Protein AF-A0A7R8WR94-F1 (afdb_monomer_lite)

InterPro domains:
  IPR009071 High mobility group box domain [PF00505] (2-41)
  IPR009071 High mobility group box domain [PF09011] (102-142)
  IPR009071 High mobility group box domain [PS50118] (1-42)
  IPR009071 High mobility group box domain [PS50118] (83-143)
  IPR009071 High mobility group box domain [SM00398] (82-144)
  IPR036910 High mobility group box domain superfamily [G3DSA:1.10.30.10] (1-69)
  IPR036910 High mobility group box domain superfamily [G3DSA:1.10.30.10] (80-157)
  IPR036910 High mobility group box domain superfamily [SSF47095] (2-53)
  IPR036910 High mobility group box domain superfamily [SSF47095] (79-158)
  IPR051965 Chromatin Regulation and Neuronal Gene Expression [PTHR46040] (49-197)

Radius of gyration: 37.58 Å; chains: 1; bounding box: 64×103×69 Å

Foldseek 3Di:
DVVVVVVVVVVVVPDDPVVVVVVVVVVVVVVVVVVVVVVVVDVVCDDVVVVVVVVVVVVVVVVVVVVVVVVVLVVVCVVLPQDDQQDQLLVVQLVVVVDDDDPVSCVVSVVVVVVDDPVVSVVSHVVNVVVNVVNVVVLVVSCVVCVVVVNLVSHDPVSRDDPDPDPPPPPPPPPVVVVVVVVVVVVVVVVVVVVVVVVVVVPPPDDDDDDDDDDDDDDDD

pLDDT: mean 80.07, std 19.55, range [33.34, 97.5]

Secondary structure (DSSP, 8-state):
-HHHHHHHHHHHHHS-HHHHHHHHHHHHHHHHHHHHHHHHHHHHHHHHHHHHHHHHHHHHHHHHHHHHHHHHHHHHHHHTTPPPPPPPHHHHHHHHTTPPP-HHHHHHHHHHHHHS-HHHHHHHHHHHHHHHHHHHHHHHHHHHHHHHTT-GGGS-GGGSPPPP--------SHHHHHHHHHHHHHHHHHHHHHHHHHHHHHSSS-----------PPPP-

Sequence (221 aa):
MTEITKQLADMWKTLDSSSKATFEAKAAQAKSRYDNELSAFIQRIGPANKQKLETAERKLREIKLKSKKEKARREQMEKEGKPKRPKLPFFRFIEASGRKPGVETFKVCGQEWRSLSESAKQPFVEAYEVDKKKYSTDLVNWEAKMLKEGKADLVRISSRPKPAPKPRTRKVVKKAVKKVAKKKAVKKVAKKKAEKKVVAKKVVKKAPAKKAVAKKVPAKK

Organism: NCBI:txid163714

Structure (mmCIF, N/CA/C/O backbone):
data_AF-A0A7R8WR94-F1
#
_entry.id   AF-A0A7R8WR94-F1
#
loop_
_atom_site.group_PDB
_atom_site.id
_atom_site.type_symbol
_atom_site.label_atom_id
_atom_site.label_alt_id
_atom_site.label_comp_id
_atom_site.label_asym_id
_atom_site.label_entity_id
_atom_site.label_seq_id
_atom_site.pdbx_PDB_ins_code
_atom_site.Cartn_x
_atom_site.Cartn_y
_atom_site.Cartn_z
_atom_site.occupancy
_atom_site.B_iso_or_equiv
_atom_site.auth_seq_id
_atom_site.auth_comp_id
_atom_site.auth_asym_id
_atom_site.auth_atom_id
_atom_site.pdbx_PDB_model_num
ATOM 1 N N . MET A 1 1 ? 7.679 -11.269 20.795 1.00 61.84 1 MET A N 1
ATOM 2 C CA . MET A 1 1 ? 6.317 -10.710 20.979 1.00 61.84 1 MET A CA 1
ATOM 3 C C . MET A 1 1 ? 5.242 -11.786 20.971 1.00 61.84 1 MET A C 1
ATOM 5 O O . MET A 1 1 ? 4.452 -11.804 21.896 1.00 61.84 1 MET A O 1
ATOM 9 N N . THR A 1 2 ? 5.207 -12.696 19.993 1.00 86.94 2 THR A N 1
ATOM 10 C CA . THR A 1 2 ? 4.116 -13.680 19.853 1.00 86.94 2 THR A CA 1
ATOM 11 C C . THR A 1 2 ? 3.993 -14.676 21.010 1.00 86.94 2 THR A C 1
ATOM 13 O O . THR A 1 2 ? 2.874 -15.019 21.363 1.00 86.94 2 THR A O 1
ATOM 16 N N . GLU A 1 3 ? 5.097 -15.116 21.622 1.00 91.31 3 GLU A N 1
ATOM 17 C CA . GLU A 1 3 ? 5.052 -16.150 22.670 1.00 91.31 3 GLU A CA 1
ATOM 18 C C . GLU A 1 3 ? 4.535 -15.629 24.018 1.00 91.31 3 GLU A C 1
ATOM 20 O O . GLU A 1 3 ? 3.642 -16.222 24.611 1.00 91.31 3 GLU A O 1
ATOM 25 N N . ILE A 1 4 ? 4.987 -14.443 24.433 1.00 93.62 4 ILE A N 1
ATOM 26 C CA . ILE A 1 4 ? 4.498 -13.765 25.645 1.00 93.62 4 ILE A CA 1
ATOM 27 C C . ILE A 1 4 ? 2.992 -13.489 25.535 1.00 93.62 4 ILE A C 1
ATOM 29 O O . ILE A 1 4 ? 2.249 -13.690 26.489 1.00 93.62 4 ILE A O 1
ATOM 33 N N . THR A 1 5 ? 2.502 -13.069 24.361 1.00 94.38 5 THR A N 1
ATOM 34 C CA . THR A 1 5 ? 1.063 -12.828 24.167 1.00 94.38 5 THR A CA 1
ATOM 35 C C . THR A 1 5 ? 0.236 -14.112 24.273 1.00 94.38 5 THR A C 1
ATOM 37 O O . THR A 1 5 ? -0.877 -14.055 24.788 1.00 94.38 5 THR A O 1
ATOM 40 N N . LYS A 1 6 ? 0.762 -15.264 23.828 1.00 94.94 6 LYS A N 1
ATOM 41 C CA . LYS A 1 6 ? 0.089 -16.561 24.018 1.00 94.94 6 LYS A CA 1
ATOM 42 C C . LYS A 1 6 ? 0.029 -16.938 25.496 1.00 94.94 6 LYS A C 1
ATOM 44 O O . LYS A 1 6 ? -1.056 -17.213 25.989 1.00 94.94 6 LYS A O 1
ATOM 49 N N . GLN A 1 7 ? 1.156 -16.845 26.205 1.00 94.69 7 GLN A N 1
ATOM 50 C CA . GLN A 1 7 ? 1.227 -17.133 27.641 1.00 94.69 7 GLN A CA 1
ATOM 51 C C . GLN A 1 7 ? 0.246 -16.267 28.444 1.00 94.69 7 GLN A C 1
ATOM 53 O O . GLN A 1 7 ? -0.522 -16.790 29.244 1.00 94.69 7 GLN A O 1
ATOM 58 N N . LEU A 1 8 ? 0.189 -14.958 28.171 1.00 92.81 8 LEU A N 1
ATOM 59 C CA . LEU A 1 8 ? -0.773 -14.051 28.809 1.00 92.81 8 LEU A CA 1
ATOM 60 C C . LEU A 1 8 ? -2.231 -14.416 28.489 1.00 92.81 8 LEU A C 1
ATOM 62 O O . LEU A 1 8 ? -3.097 -14.315 29.358 1.00 92.81 8 LEU A O 1
ATOM 66 N N . ALA A 1 9 ? -2.516 -14.843 27.255 1.00 93.19 9 ALA A N 1
ATOM 67 C CA . ALA A 1 9 ? -3.856 -15.276 26.868 1.00 93.19 9 ALA A CA 1
ATOM 68 C C . ALA A 1 9 ? -4.268 -16.573 27.580 1.00 93.19 9 ALA A C 1
ATOM 70 O O . ALA A 1 9 ? -5.426 -16.709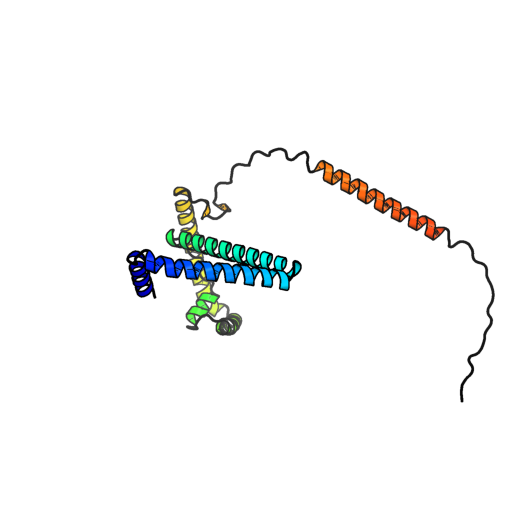 27.972 1.00 93.19 9 ALA A O 1
ATOM 71 N N . ASP A 1 10 ? -3.338 -17.506 27.771 1.00 94.19 10 ASP A N 1
ATOM 72 C CA . ASP A 1 10 ? -3.602 -18.755 28.483 1.00 94.19 10 ASP A CA 1
ATOM 73 C C . ASP A 1 10 ? -3.778 -18.515 29.988 1.00 94.19 10 ASP A C 1
ATOM 75 O O . ASP A 1 10 ? -4.759 -18.993 30.555 1.00 94.19 10 ASP A O 1
ATOM 79 N N . MET A 1 11 ? -2.955 -17.653 30.597 1.00 92.38 11 MET A N 1
ATOM 80 C CA . MET A 1 11 ? -3.145 -17.189 31.981 1.00 92.38 11 MET A CA 1
ATOM 81 C C . MET A 1 11 ? -4.509 -16.516 32.193 1.00 92.38 11 MET A C 1
ATOM 83 O O . MET A 1 11 ? -5.162 -16.729 33.214 1.00 92.38 11 MET A O 1
ATOM 87 N N . TRP A 1 12 ? -4.977 -15.719 31.224 1.00 93.06 12 TRP A N 1
ATOM 88 C CA . TRP A 1 12 ? -6.305 -15.105 31.291 1.00 93.06 12 TRP A CA 1
ATOM 89 C C . TRP A 1 12 ? -7.428 -16.146 31.242 1.00 93.06 12 TRP A C 1
ATOM 91 O O . TRP A 1 12 ? -8.422 -16.015 31.956 1.00 93.06 12 TRP A O 1
ATOM 101 N N . LYS A 1 13 ? -7.295 -17.205 30.431 1.00 93.00 13 LYS A N 1
ATOM 102 C CA . LYS A 1 13 ? -8.301 -18.281 30.383 1.00 93.00 13 LYS A CA 1
ATOM 103 C C . LYS A 1 13 ? -8.399 -19.007 31.723 1.00 93.00 13 LYS A C 1
ATOM 105 O O . LYS A 1 13 ? -9.518 -19.213 32.184 1.00 93.00 13 LYS A O 1
ATOM 110 N N . THR A 1 14 ? -7.263 -19.316 32.349 1.00 93.38 14 THR A N 1
ATOM 111 C CA . THR A 1 14 ? -7.191 -20.055 33.621 1.00 93.38 14 THR A CA 1
ATOM 112 C C . THR A 1 14 ? -7.526 -19.218 34.857 1.00 93.38 14 THR A C 1
ATOM 114 O O . THR A 1 14 ? -7.715 -19.786 35.925 1.00 93.38 14 THR A O 1
ATOM 117 N N . LEU A 1 15 ? -7.600 -17.886 34.736 1.00 92.94 15 LEU A N 1
ATOM 118 C CA . LEU A 1 15 ? -7.935 -16.996 35.852 1.00 92.94 15 LEU A CA 1
ATOM 119 C C . LEU A 1 15 ? -9.360 -17.250 36.376 1.00 92.94 15 LEU A C 1
ATOM 121 O O . LEU A 1 15 ? -10.292 -17.446 35.585 1.00 92.94 15 LEU A O 1
ATOM 125 N N . ASP A 1 16 ? -9.545 -17.174 37.692 1.00 91.88 16 ASP A N 1
ATOM 126 C CA . ASP A 1 16 ? -10.847 -17.313 38.342 1.00 91.88 16 ASP A CA 1
ATOM 127 C C . ASP A 1 16 ? -11.768 -16.107 38.065 1.00 91.88 16 ASP A C 1
ATOM 129 O O . ASP A 1 16 ? -11.333 -15.021 37.659 1.00 91.88 16 ASP A O 1
ATOM 133 N N . SER A 1 17 ? -13.074 -16.299 38.267 1.00 86.75 17 SER A N 1
ATOM 134 C CA . SER A 1 17 ? -14.080 -15.265 38.002 1.00 86.75 17 SER A CA 1
ATOM 135 C C . SER A 1 17 ? -13.948 -14.047 38.920 1.00 86.75 17 SER A C 1
ATOM 137 O O . SER A 1 17 ? -14.269 -12.944 38.486 1.00 86.75 17 SER A O 1
ATOM 139 N N . SER A 1 18 ? -13.454 -14.214 40.153 1.00 89.88 18 SER A N 1
ATOM 140 C CA . SER A 1 18 ? -13.289 -13.113 41.112 1.00 89.88 18 SER A CA 1
ATOM 141 C C . SER A 1 18 ? -12.157 -12.181 40.678 1.00 89.88 18 SER A C 1
ATOM 143 O O . SER A 1 18 ? -12.343 -10.967 40.560 1.00 89.88 18 SER A O 1
ATOM 145 N N . SER A 1 19 ? -11.008 -12.749 40.306 1.00 88.50 19 SER A N 1
ATOM 146 C CA . SER A 1 19 ? -9.879 -11.993 39.761 1.00 88.50 19 SER A CA 1
ATOM 147 C C . SER A 1 19 ? -10.255 -11.276 38.463 1.00 88.50 19 SER A C 1
ATOM 149 O O . SER A 1 19 ? -9.967 -10.084 38.320 1.00 88.50 19 SER A O 1
ATOM 151 N N . LYS A 1 20 ? -10.964 -11.950 37.542 1.00 92.69 20 LYS A N 1
ATOM 152 C CA . LYS A 1 20 ? -11.486 -11.333 36.304 1.00 92.69 20 LYS A CA 1
ATOM 153 C C . LYS A 1 20 ? -12.436 -10.171 36.591 1.00 92.69 20 LYS A C 1
ATOM 155 O O . LYS A 1 20 ? -12.285 -9.115 35.974 1.00 92.69 20 LYS A O 1
ATOM 160 N N . ALA A 1 21 ? -13.331 -10.316 37.570 1.00 93.56 21 ALA A N 1
ATOM 161 C CA . ALA A 1 21 ? -14.273 -9.267 37.952 1.00 93.56 21 ALA A CA 1
ATOM 162 C C . ALA A 1 21 ? -13.566 -7.969 38.378 1.00 93.56 21 ALA A C 1
ATOM 164 O O . ALA A 1 21 ? -14.039 -6.880 38.054 1.00 93.56 21 ALA A O 1
ATOM 165 N N . THR A 1 22 ? -12.392 -8.043 39.022 1.00 94.50 22 THR A N 1
ATOM 166 C CA . THR A 1 22 ? -11.623 -6.828 39.363 1.00 94.50 22 THR A CA 1
ATOM 167 C C . THR A 1 22 ? -11.122 -6.072 38.127 1.00 94.50 22 THR A C 1
ATOM 169 O O . THR A 1 22 ? -11.138 -4.838 38.106 1.00 94.50 22 THR A O 1
ATOM 172 N N . PHE A 1 23 ? -10.699 -6.784 37.078 1.00 95.00 23 PHE A N 1
ATOM 173 C CA . PHE A 1 23 ? -10.264 -6.177 35.817 1.00 95.00 23 PHE A CA 1
ATOM 174 C C . PHE A 1 23 ? -11.446 -5.617 35.030 1.00 95.00 23 PHE A C 1
ATOM 176 O O . PHE A 1 23 ? -11.337 -4.529 34.466 1.00 95.00 23 PHE A O 1
ATOM 183 N N . GLU A 1 24 ? -12.581 -6.313 35.033 1.00 94.06 24 GLU A N 1
ATOM 184 C CA . GLU A 1 24 ? -13.821 -5.835 34.417 1.00 94.06 24 GLU A CA 1
ATOM 185 C C . GLU A 1 24 ? -14.353 -4.580 35.118 1.00 94.06 24 GLU A C 1
ATOM 187 O O . GLU A 1 24 ? -14.698 -3.608 34.445 1.00 94.06 24 GLU A O 1
ATOM 192 N N . ALA A 1 25 ? -14.327 -4.539 36.455 1.00 95.44 25 ALA A N 1
ATOM 193 C CA . ALA A 1 25 ? -14.697 -3.357 37.233 1.00 95.44 25 ALA A CA 1
ATOM 194 C C . ALA A 1 25 ? -13.793 -2.157 36.903 1.00 95.44 25 ALA A C 1
ATOM 196 O O . ALA A 1 25 ? -14.283 -1.057 36.630 1.00 95.44 25 ALA A O 1
ATOM 197 N N . LYS A 1 26 ? -12.471 -2.373 36.834 1.00 95.88 26 LYS A N 1
ATOM 198 C CA . LYS A 1 26 ? -11.512 -1.342 36.396 1.00 95.88 26 LYS A CA 1
ATOM 199 C C . LYS A 1 26 ? -11.768 -0.895 34.953 1.00 95.88 26 LYS A C 1
ATOM 201 O O . LYS A 1 26 ? -11.706 0.300 34.668 1.00 95.88 26 LYS A O 1
ATOM 206 N N . ALA A 1 27 ? -12.087 -1.819 34.046 1.00 96.12 27 ALA A N 1
ATOM 207 C CA . ALA A 1 27 ? -12.411 -1.502 32.656 1.00 96.12 27 ALA A CA 1
ATOM 208 C C . ALA A 1 27 ? -13.709 -0.687 32.541 1.00 96.12 27 ALA A C 1
ATOM 210 O O . ALA A 1 27 ? -13.761 0.274 31.772 1.00 96.12 27 ALA A O 1
ATOM 211 N N . ALA A 1 28 ? -14.732 -1.012 33.336 1.00 96.75 28 ALA A N 1
ATOM 212 C CA . ALA A 1 28 ? -15.982 -0.261 33.398 1.00 96.75 28 ALA A CA 1
ATOM 213 C C . ALA A 1 28 ? -15.759 1.167 33.920 1.00 96.75 28 ALA A C 1
ATOM 215 O O . ALA A 1 28 ? -16.241 2.128 33.313 1.00 96.75 28 ALA A O 1
ATOM 216 N N . GLN A 1 29 ? -14.964 1.324 34.985 1.00 96.88 29 GLN A N 1
ATOM 217 C CA . GLN A 1 29 ? -14.583 2.639 35.509 1.00 96.88 29 GLN A CA 1
ATOM 218 C C . GLN A 1 29 ? -13.802 3.457 34.468 1.00 96.88 29 GLN A C 1
ATOM 220 O O . GLN A 1 29 ? -14.110 4.629 34.243 1.00 96.88 29 GLN A O 1
ATOM 225 N N . ALA A 1 30 ? -12.828 2.841 33.789 1.00 97.06 30 ALA A N 1
ATOM 226 C CA . ALA A 1 30 ? -12.048 3.492 32.739 1.00 97.06 30 ALA A CA 1
ATOM 227 C C . ALA A 1 30 ? -12.914 3.901 31.538 1.00 97.06 30 ALA A C 1
ATOM 229 O O . ALA A 1 30 ? -12.731 4.991 30.998 1.00 97.06 30 ALA A O 1
ATOM 230 N N . LYS A 1 31 ? -13.886 3.068 31.148 1.00 96.19 31 LYS A N 1
ATOM 231 C CA . LYS A 1 31 ? -14.843 3.391 30.085 1.00 96.19 31 LYS A CA 1
ATOM 232 C C . LYS A 1 31 ? -15.708 4.593 30.464 1.00 96.19 31 LYS A C 1
ATOM 234 O O . LYS A 1 31 ? -15.810 5.523 29.676 1.00 96.19 31 LYS A O 1
ATOM 239 N N . SER A 1 32 ? -16.265 4.604 31.676 1.00 96.12 32 SER A N 1
ATOM 240 C CA . SER A 1 32 ? -17.051 5.739 32.179 1.00 96.12 32 SER A CA 1
ATOM 241 C C . SER A 1 32 ? -16.234 7.036 32.169 1.00 96.12 32 SER A C 1
ATOM 243 O O . SER A 1 32 ? -16.680 8.064 31.659 1.00 96.12 32 SER A O 1
ATOM 245 N N . ARG A 1 33 ? -14.980 6.973 32.636 1.00 97.50 33 ARG A N 1
ATOM 246 C CA . ARG A 1 33 ? -14.046 8.102 32.565 1.00 97.50 33 ARG A CA 1
ATOM 247 C C . ARG A 1 33 ? -13.809 8.566 31.123 1.00 97.50 33 ARG A C 1
ATOM 249 O O . ARG A 1 33 ? -13.906 9.760 30.859 1.00 97.50 33 ARG A O 1
ATOM 256 N N . TYR A 1 34 ? -13.528 7.643 30.203 1.00 96.81 34 TYR A N 1
ATOM 257 C CA . TYR A 1 34 ? -13.317 7.953 28.788 1.00 96.81 34 TYR A CA 1
ATOM 258 C C . TYR A 1 34 ? -14.546 8.606 28.151 1.00 96.81 34 TYR A C 1
ATOM 260 O O . TYR A 1 34 ? -14.404 9.608 27.456 1.00 96.81 34 TYR A O 1
ATOM 268 N N . ASP A 1 35 ? -15.744 8.078 28.404 1.00 95.56 35 ASP A N 1
ATOM 269 C CA . ASP A 1 35 ? -16.990 8.610 27.850 1.00 95.56 35 ASP A CA 1
ATOM 270 C C . ASP A 1 35 ? -17.239 10.048 28.348 1.00 95.56 35 ASP A C 1
ATOM 272 O O . ASP A 1 35 ? -17.574 10.936 27.554 1.00 95.56 35 ASP A O 1
ATOM 276 N N . ASN A 1 36 ? -16.972 10.314 29.633 1.00 96.44 36 ASN A N 1
ATOM 277 C CA . ASN A 1 36 ? -17.046 11.657 30.213 1.00 96.44 36 ASN A CA 1
ATOM 278 C C . ASN A 1 36 ? -16.022 12.613 29.576 1.00 96.44 36 ASN A C 1
ATOM 280 O O . ASN A 1 36 ? -16.397 13.690 29.105 1.00 96.44 36 ASN A O 1
ATOM 284 N N . GLU A 1 37 ? -14.749 12.216 29.496 1.00 96.50 37 GLU A N 1
ATOM 285 C CA . GLU A 1 37 ? -13.678 13.022 28.888 1.00 96.50 37 GLU A CA 1
ATOM 286 C C . GLU A 1 37 ? -13.928 13.280 27.393 1.00 96.50 37 GLU A C 1
ATOM 288 O O . GLU A 1 37 ? -13.740 14.401 26.910 1.00 96.50 37 GLU A O 1
ATOM 293 N N . LEU A 1 38 ? -14.409 12.273 26.658 1.00 92.69 38 LEU A N 1
ATOM 294 C CA . LEU A 1 38 ? -14.774 12.395 25.251 1.00 92.69 38 LEU A CA 1
ATOM 295 C C . LEU A 1 38 ? -15.934 13.375 25.079 1.00 92.69 38 LEU A C 1
ATOM 297 O O . LEU A 1 38 ? -15.880 14.228 24.193 1.00 92.69 38 LEU A O 1
ATOM 301 N N . SER A 1 39 ? -16.965 13.298 25.924 1.00 92.25 39 SER A N 1
ATOM 302 C CA . SER A 1 39 ? -18.099 14.225 25.859 1.00 92.25 39 SER A CA 1
ATOM 303 C C . SER A 1 39 ? -17.659 15.677 26.089 1.00 92.25 39 SER A C 1
ATOM 305 O O . SER A 1 39 ? -17.981 16.546 25.273 1.00 92.25 39 SER A O 1
ATOM 307 N N . ALA A 1 40 ? -16.827 15.923 27.108 1.00 94.94 40 ALA A N 1
ATOM 308 C CA . ALA A 1 40 ? -16.263 17.237 27.404 1.00 94.94 40 ALA A CA 1
ATOM 309 C C . ALA A 1 40 ? -15.363 17.737 26.262 1.00 94.94 40 ALA A C 1
ATOM 311 O O . ALA A 1 40 ? -15.433 18.901 25.861 1.00 94.94 40 ALA A O 1
ATOM 312 N N . PHE A 1 41 ? -14.558 16.852 25.668 1.00 93.94 41 PHE A N 1
ATOM 313 C CA . PHE A 1 41 ? -13.734 17.175 24.506 1.00 93.94 41 PHE A CA 1
ATOM 314 C C . PHE A 1 41 ? -14.580 17.578 23.293 1.00 93.94 41 PHE A C 1
ATOM 316 O O . PHE A 1 41 ? -14.297 18.599 22.663 1.00 93.94 41 PHE A O 1
ATOM 323 N N . ILE A 1 42 ? -15.632 16.813 22.981 1.00 91.00 42 ILE A N 1
ATOM 324 C CA . ILE A 1 42 ? -16.537 17.099 21.861 1.00 91.00 42 ILE A CA 1
ATOM 325 C C . ILE A 1 42 ? -17.275 18.428 22.074 1.00 91.00 42 ILE A C 1
ATOM 327 O O . ILE A 1 42 ? -17.419 19.199 21.121 1.00 91.00 42 ILE A O 1
ATOM 331 N N . GLN A 1 43 ? -17.692 18.727 23.309 1.00 92.12 43 GLN A N 1
ATOM 332 C CA . GLN A 1 43 ? -18.267 20.028 23.662 1.00 92.12 43 GLN A CA 1
ATOM 333 C C . GLN A 1 43 ? -17.249 21.162 23.464 1.00 92.12 43 GLN A C 1
ATOM 335 O O . GLN A 1 43 ? -17.573 22.163 22.826 1.00 92.12 43 GLN A O 1
ATOM 340 N N . ARG A 1 44 ? -15.997 20.978 23.913 1.00 94.25 44 ARG A N 1
ATOM 341 C CA . ARG A 1 44 ? -14.919 21.977 23.799 1.00 94.25 44 ARG A CA 1
ATOM 342 C C . ARG A 1 44 ? -14.575 22.342 22.355 1.00 94.25 44 ARG A C 1
ATOM 344 O O . ARG A 1 44 ? -14.339 23.508 22.057 1.00 94.25 44 ARG A O 1
ATOM 351 N N . ILE A 1 45 ? -14.497 21.361 21.453 1.00 91.62 45 ILE A N 1
ATOM 352 C CA . ILE A 1 45 ? -14.088 21.609 20.057 1.00 91.62 45 ILE A CA 1
ATOM 353 C C . ILE A 1 45 ? -15.211 22.199 19.190 1.00 91.62 45 ILE A C 1
ATOM 355 O O . ILE A 1 45 ? -14.926 22.756 18.125 1.00 91.62 45 ILE A O 1
ATOM 359 N N . GLY A 1 46 ? -16.471 22.074 19.619 1.00 91.56 46 GLY A N 1
ATOM 360 C CA . GLY A 1 46 ? -17.646 22.565 18.905 1.00 91.56 46 GLY A CA 1
ATOM 361 C C . GLY A 1 46 ? -18.027 21.763 17.642 1.00 91.56 46 GLY A C 1
ATOM 362 O O . GLY A 1 46 ? -17.270 20.919 17.144 1.00 91.56 46 GLY A O 1
ATOM 363 N N . PRO A 1 47 ? -19.217 22.028 17.067 1.00 90.62 47 PRO A N 1
ATOM 364 C CA . PRO A 1 47 ? -19.806 21.200 16.009 1.00 90.62 47 PRO A CA 1
ATOM 365 C C . PRO A 1 47 ? -19.016 21.218 14.691 1.00 90.62 47 PRO A C 1
ATOM 367 O O . PRO A 1 47 ? -18.922 20.196 14.011 1.00 90.62 47 PRO A O 1
ATOM 370 N N . ALA A 1 48 ? -18.400 22.349 14.330 1.00 88.50 48 ALA A N 1
ATOM 371 C CA . ALA A 1 48 ? -17.644 22.471 13.083 1.00 88.50 48 ALA A CA 1
ATOM 372 C C . ALA A 1 48 ? -16.360 21.621 13.084 1.00 88.50 48 ALA A C 1
ATOM 374 O O . ALA A 1 48 ? -16.035 20.978 12.084 1.00 88.50 48 ALA A O 1
ATOM 375 N N . ASN A 1 49 ? -15.632 21.581 14.204 1.00 92.06 49 ASN A N 1
ATOM 376 C CA . ASN A 1 49 ? -14.422 20.764 14.314 1.00 92.06 49 ASN A CA 1
ATOM 377 C C . ASN A 1 49 ? -14.757 19.280 14.487 1.00 92.06 49 ASN A C 1
ATOM 379 O O . ASN A 1 49 ? -14.065 18.445 13.906 1.00 92.06 49 ASN A O 1
ATOM 383 N N . LYS A 1 50 ? -15.864 18.953 15.171 1.00 92.00 50 LYS A N 1
ATOM 384 C CA . LYS A 1 50 ? -16.404 17.585 15.214 1.00 92.00 50 LYS A CA 1
ATOM 385 C C . LYS A 1 50 ? -16.645 17.029 13.805 1.00 92.00 50 LYS A C 1
ATOM 387 O O . LYS A 1 50 ? -16.142 15.960 13.475 1.00 92.00 50 LYS A O 1
ATOM 392 N N . GLN A 1 51 ? -17.321 17.783 12.934 1.00 91.81 51 GLN A N 1
ATOM 393 C CA . GLN A 1 51 ? -17.550 17.356 11.546 1.00 91.81 51 GLN A CA 1
ATOM 394 C C . GLN A 1 51 ? -16.245 17.185 10.750 1.00 91.81 51 GLN A C 1
ATOM 396 O O . GLN A 1 51 ? -16.106 16.251 9.952 1.00 91.81 51 GLN A O 1
ATOM 401 N N . LYS A 1 52 ? -15.254 18.062 10.958 1.00 94.25 52 LYS A N 1
ATOM 402 C CA . LYS A 1 52 ? -13.928 17.908 10.334 1.00 94.25 52 LYS A CA 1
ATOM 403 C C . LYS A 1 52 ? -13.237 16.621 10.792 1.00 94.25 52 LYS A C 1
ATOM 405 O O . LYS A 1 52 ? -12.700 15.905 9.949 1.00 94.25 52 LYS A O 1
ATOM 410 N N . LEU A 1 53 ? -13.298 16.300 12.084 1.00 92.38 53 LEU A N 1
ATOM 411 C CA . LEU A 1 53 ? -12.734 15.068 12.635 1.00 92.38 53 LEU A CA 1
ATOM 412 C C . LEU A 1 53 ? -13.423 13.827 12.049 1.00 92.38 53 LEU A C 1
ATOM 414 O O . LEU A 1 53 ? -12.752 12.962 11.492 1.00 92.38 53 LEU A O 1
ATOM 418 N N . GLU A 1 54 ? -14.757 13.785 12.059 1.00 92.94 54 GLU A N 1
ATOM 419 C CA . GLU A 1 54 ? -15.531 12.664 11.504 1.00 92.94 54 GLU A CA 1
ATOM 420 C C . GLU A 1 54 ? -15.251 12.445 10.010 1.00 92.94 54 GLU A C 1
ATOM 422 O O . GLU A 1 54 ? -15.091 11.315 9.541 1.00 92.94 54 GLU A O 1
ATOM 427 N N . THR A 1 55 ? -15.150 13.526 9.231 1.00 96.06 55 THR A N 1
ATOM 428 C CA . THR A 1 55 ? -14.821 13.416 7.803 1.00 96.06 55 THR A CA 1
ATOM 429 C C . THR A 1 55 ? -13.380 12.967 7.566 1.00 96.06 55 THR A C 1
ATOM 431 O O . THR A 1 55 ? -13.144 12.196 6.631 1.00 96.06 55 THR A O 1
ATOM 434 N N . ALA A 1 56 ? -12.424 13.404 8.392 1.00 95.88 56 ALA A N 1
ATOM 435 C CA . ALA A 1 56 ? -11.040 12.940 8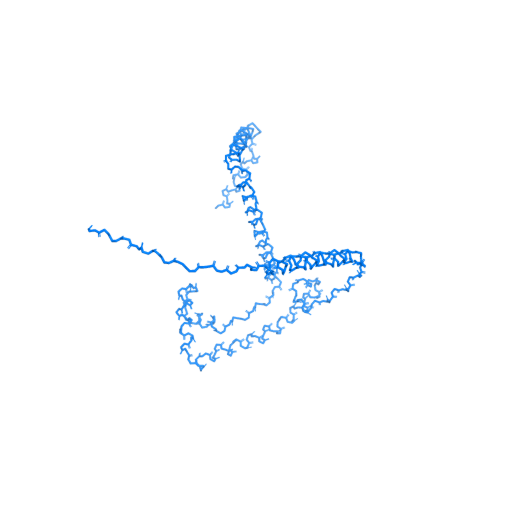.342 1.00 95.88 56 ALA A CA 1
ATOM 436 C C . ALA A 1 56 ? -10.938 11.450 8.696 1.00 95.88 56 ALA A C 1
ATOM 438 O O . ALA A 1 56 ? -10.318 10.686 7.953 1.00 95.88 56 ALA A O 1
ATOM 439 N N . GLU A 1 57 ? -11.621 11.007 9.753 1.00 95.94 57 GLU A N 1
ATOM 440 C CA . GLU A 1 57 ? -11.703 9.595 10.123 1.00 95.94 57 GLU A CA 1
ATOM 441 C C . GLU A 1 57 ? -12.338 8.750 9.025 1.00 95.94 57 GLU A C 1
ATOM 443 O O . GLU A 1 57 ? -11.808 7.693 8.681 1.00 95.94 57 GLU A O 1
ATOM 448 N N . ARG A 1 58 ? -13.446 9.211 8.432 1.00 96.75 58 ARG A N 1
ATOM 449 C CA . ARG A 1 58 ? -14.093 8.507 7.319 1.00 96.75 58 ARG A CA 1
ATOM 450 C C . ARG A 1 58 ? -13.135 8.345 6.143 1.00 96.75 58 ARG A C 1
ATOM 452 O O . ARG A 1 58 ? -12.984 7.235 5.636 1.00 96.75 58 ARG A O 1
ATOM 459 N N . LYS A 1 59 ? -12.435 9.415 5.752 1.00 97.44 59 LYS A N 1
ATOM 460 C CA . LYS A 1 59 ? -11.409 9.359 4.697 1.00 97.44 59 LYS A CA 1
ATOM 461 C C . LYS A 1 59 ? -10.289 8.386 5.057 1.00 97.44 59 LYS A C 1
ATOM 463 O O . LYS A 1 59 ? -9.887 7.590 4.213 1.00 97.44 59 LYS A O 1
ATOM 468 N N . LEU A 1 60 ? -9.815 8.396 6.302 1.00 96.62 60 LEU A N 1
ATOM 469 C CA . LEU A 1 60 ? -8.780 7.472 6.758 1.00 96.62 60 LEU A CA 1
ATOM 470 C C . LEU A 1 60 ? -9.264 6.015 6.725 1.00 96.62 60 LEU A C 1
ATOM 472 O O . LEU A 1 60 ? -8.530 5.142 6.266 1.00 96.62 60 LEU A O 1
ATOM 476 N N . ARG A 1 61 ? -10.504 5.743 7.154 1.00 96.69 61 ARG A N 1
ATOM 477 C CA . ARG A 1 61 ? -11.134 4.414 7.064 1.00 96.69 61 ARG A CA 1
ATOM 478 C C . ARG A 1 61 ? -11.255 3.960 5.610 1.00 96.69 61 ARG A C 1
ATOM 480 O O . ARG A 1 61 ? -10.919 2.819 5.306 1.00 96.69 61 ARG A O 1
ATOM 487 N N . GLU A 1 62 ? -11.657 4.847 4.702 1.00 97.06 62 GLU A N 1
ATOM 488 C CA . GLU A 1 62 ? -11.707 4.558 3.264 1.00 97.06 62 GLU A CA 1
ATOM 489 C C . GLU A 1 62 ? -10.321 4.257 2.683 1.00 97.06 62 GLU A C 1
ATOM 491 O O . GLU A 1 62 ? -10.176 3.293 1.932 1.00 97.06 62 GLU A O 1
ATOM 496 N N . ILE A 1 63 ? -9.296 5.040 3.038 1.00 97.19 63 ILE A N 1
ATOM 497 C CA . ILE A 1 63 ? -7.905 4.810 2.615 1.00 97.19 63 ILE A CA 1
ATOM 498 C C . ILE A 1 63 ? -7.410 3.458 3.139 1.00 97.19 63 ILE A C 1
ATOM 500 O O . ILE A 1 63 ? -6.894 2.657 2.362 1.00 97.19 63 ILE A O 1
ATOM 504 N N . LYS A 1 64 ? -7.627 3.160 4.427 1.00 96.81 64 LYS A N 1
ATOM 505 C CA . LYS A 1 64 ? -7.256 1.876 5.042 1.00 96.81 64 LYS A CA 1
ATOM 506 C C . LYS A 1 64 ? -7.975 0.704 4.380 1.00 96.81 64 LYS A C 1
ATOM 508 O O . LYS A 1 64 ? -7.345 -0.304 4.076 1.00 96.81 64 LYS A O 1
ATOM 513 N N . LEU A 1 65 ? -9.273 0.833 4.104 1.00 96.06 65 LEU A N 1
ATOM 514 C CA . LEU A 1 65 ? -10.044 -0.208 3.428 1.00 96.06 65 LEU A CA 1
ATOM 515 C C . LEU A 1 65 ? -9.562 -0.420 1.989 1.00 96.06 65 LEU A C 1
ATOM 517 O O . LEU A 1 65 ? -9.429 -1.564 1.560 1.00 96.06 65 LEU A O 1
ATOM 521 N N . LYS A 1 66 ? -9.275 0.659 1.251 1.00 96.00 66 LYS A N 1
ATOM 522 C CA . LYS A 1 66 ? -8.699 0.588 -0.100 1.00 96.00 66 LYS A CA 1
ATOM 523 C C . LYS A 1 66 ? -7.331 -0.090 -0.079 1.00 96.00 66 LYS A C 1
ATOM 525 O O . LYS A 1 66 ? -7.128 -1.016 -0.852 1.00 96.00 66 LYS A O 1
ATOM 530 N N . SER A 1 67 ? -6.456 0.296 0.847 1.00 95.50 67 SER A N 1
ATOM 531 C CA . SER A 1 67 ? -5.137 -0.315 1.046 1.00 95.50 67 SER A CA 1
ATOM 532 C C . SER A 1 67 ? -5.243 -1.805 1.399 1.00 95.50 67 SER A C 1
ATOM 534 O O . SER A 1 67 ? -4.596 -2.633 0.764 1.00 95.50 67 SER A O 1
ATOM 536 N N . LYS A 1 68 ? -6.137 -2.185 2.325 1.00 95.56 68 LYS A N 1
ATOM 537 C CA . LYS A 1 68 ? -6.385 -3.593 2.684 1.00 95.56 68 LYS A CA 1
ATOM 538 C C . LYS A 1 68 ? -6.905 -4.404 1.494 1.00 95.56 68 LYS A C 1
ATOM 540 O O . LYS A 1 68 ? -6.422 -5.506 1.254 1.00 95.56 68 LYS A O 1
ATOM 545 N N . LYS A 1 69 ? -7.861 -3.857 0.733 1.00 93.38 69 LYS A N 1
ATOM 546 C CA . LYS A 1 69 ? -8.393 -4.493 -0.485 1.00 93.38 69 LYS A CA 1
ATOM 547 C C . LYS A 1 69 ? -7.325 -4.636 -1.567 1.00 93.38 69 LYS A C 1
ATOM 549 O O . LYS A 1 69 ? -7.255 -5.675 -2.211 1.00 93.38 69 LYS A O 1
ATOM 554 N N . GLU A 1 70 ? -6.492 -3.617 -1.765 1.00 91.44 70 GLU A N 1
ATOM 555 C CA . GLU A 1 70 ? -5.394 -3.665 -2.731 1.00 91.44 70 GLU A CA 1
ATOM 556 C C . GLU A 1 70 ? -4.340 -4.701 -2.328 1.00 91.44 70 GLU A C 1
ATOM 558 O O . GLU A 1 70 ? -3.915 -5.484 -3.172 1.00 91.44 70 GLU A O 1
ATOM 563 N N . LYS A 1 71 ? -3.971 -4.756 -1.041 1.00 92.62 71 LYS A N 1
ATOM 564 C CA . LYS A 1 71 ? -3.043 -5.756 -0.504 1.00 92.62 71 LYS A CA 1
ATOM 565 C C . LYS A 1 71 ? -3.582 -7.174 -0.698 1.00 92.62 71 LYS A C 1
ATOM 567 O O . LYS A 1 71 ? -2.892 -7.987 -1.297 1.00 92.62 71 LYS A O 1
ATOM 572 N N . ALA A 1 72 ? -4.831 -7.432 -0.307 1.00 92.81 72 ALA A N 1
ATOM 573 C CA . ALA A 1 72 ? -5.474 -8.733 -0.511 1.00 92.81 72 ALA A CA 1
ATOM 574 C C . ALA A 1 72 ? -5.532 -9.118 -1.999 1.00 92.81 72 ALA A C 1
ATOM 576 O O . ALA A 1 72 ? -5.227 -10.250 -2.366 1.00 92.81 72 ALA A O 1
ATOM 577 N N . ARG A 1 73 ? -5.850 -8.158 -2.880 1.00 89.56 73 ARG A N 1
ATOM 578 C CA . ARG A 1 73 ? -5.821 -8.375 -4.331 1.00 89.56 73 ARG A CA 1
ATOM 579 C C . ARG A 1 73 ? -4.408 -8.682 -4.830 1.00 89.56 73 ARG A C 1
ATOM 581 O O . ARG A 1 73 ? -4.253 -9.541 -5.685 1.00 89.56 73 ARG A O 1
ATOM 588 N N . ARG A 1 74 ? -3.380 -7.988 -4.338 1.00 88.06 74 ARG A N 1
ATOM 589 C CA . ARG A 1 74 ? -1.978 -8.223 -4.717 1.00 88.06 74 ARG A CA 1
ATOM 590 C C . ARG A 1 74 ? -1.512 -9.611 -4.285 1.00 88.06 74 ARG A C 1
ATOM 592 O O . ARG A 1 74 ? -0.934 -10.316 -5.099 1.00 88.06 74 ARG A O 1
ATOM 599 N N . GLU A 1 75 ? -1.821 -10.007 -3.056 1.00 90.25 75 GLU A N 1
ATOM 600 C CA . GLU A 1 75 ? -1.522 -11.341 -2.523 1.00 90.25 75 GLU A CA 1
ATOM 601 C C . GLU A 1 75 ? -2.243 -12.437 -3.310 1.00 90.25 75 GLU A C 1
ATOM 603 O O . GLU A 1 75 ? -1.647 -13.462 -3.618 1.00 90.25 75 GLU A O 1
ATOM 608 N N . GLN A 1 76 ? -3.506 -12.218 -3.686 1.00 87.69 76 GLN A N 1
ATOM 609 C CA . GLN A 1 76 ? -4.234 -13.151 -4.545 1.00 87.69 76 GLN A CA 1
ATOM 610 C C . GLN A 1 76 ? -3.548 -13.307 -5.908 1.00 87.69 76 GLN A C 1
ATOM 612 O O . GLN A 1 76 ? -3.336 -14.423 -6.368 1.00 87.69 76 GLN A O 1
ATOM 617 N N . MET A 1 77 ? -3.141 -12.196 -6.521 1.00 87.31 77 MET A N 1
ATOM 618 C CA . MET A 1 77 ? -2.430 -12.210 -7.802 1.00 87.31 77 MET A CA 1
ATOM 619 C C . MET A 1 77 ? -1.062 -12.894 -7.711 1.00 87.31 77 MET A C 1
ATOM 621 O O . MET A 1 77 ? -0.641 -13.535 -8.669 1.00 87.31 77 MET A O 1
ATOM 625 N N . GLU A 1 78 ? -0.368 -12.758 -6.581 1.00 88.69 78 GLU A N 1
ATOM 626 C CA . GLU A 1 78 ? 0.910 -13.429 -6.330 1.00 88.69 78 GLU A CA 1
ATOM 627 C C . GLU A 1 78 ? 0.728 -14.936 -6.119 1.00 88.69 78 GLU A C 1
ATOM 629 O O . GLU A 1 78 ? 1.437 -15.720 -6.743 1.00 88.69 78 GLU A O 1
ATOM 634 N N . LYS A 1 79 ? -0.282 -15.348 -5.340 1.00 89.50 79 LYS A N 1
ATOM 635 C CA . LYS A 1 79 ? -0.642 -16.765 -5.149 1.00 89.50 79 LYS A CA 1
ATOM 636 C C . LYS A 1 79 ? -1.026 -17.458 -6.454 1.00 89.50 79 LYS A C 1
ATOM 638 O O . LYS A 1 79 ? -0.714 -18.625 -6.650 1.00 89.50 79 LYS A O 1
ATOM 643 N N . GLU A 1 80 ? -1.695 -16.745 -7.351 1.00 84.50 80 GLU A N 1
ATOM 644 C CA . GLU A 1 80 ? -2.104 -17.268 -8.659 1.00 84.50 80 GLU A CA 1
ATOM 645 C C . GLU A 1 80 ? -1.006 -17.162 -9.725 1.00 84.50 80 GLU A C 1
ATOM 647 O O . GLU A 1 80 ? -1.235 -17.507 -10.887 1.00 84.50 80 GLU A O 1
ATOM 652 N N . GLY A 1 81 ? 0.181 -16.677 -9.347 1.00 86.81 81 GLY A N 1
ATOM 653 C CA . GLY A 1 81 ? 1.346 -16.617 -10.222 1.00 86.81 81 GLY A CA 1
ATOM 654 C C . GLY A 1 81 ? 1.194 -15.626 -11.370 1.00 86.81 81 GLY A C 1
ATOM 655 O O . GLY A 1 81 ? 1.704 -15.878 -12.460 1.00 86.81 81 GLY A O 1
ATOM 656 N N . LYS A 1 82 ? 0.486 -14.505 -11.168 1.00 88.75 82 LYS A N 1
ATOM 657 C CA . LYS A 1 82 ? 0.353 -13.485 -12.211 1.00 88.75 82 LYS A CA 1
ATOM 658 C C . LYS A 1 82 ? 1.740 -12.988 -12.641 1.00 88.75 82 LYS A C 1
ATOM 660 O O . LYS A 1 82 ? 2.459 -12.447 -11.793 1.00 88.75 82 LYS A O 1
ATOM 665 N N . PRO A 1 83 ? 2.086 -13.058 -13.943 1.00 89.75 83 PRO A N 1
ATOM 666 C CA . PRO A 1 83 ? 3.359 -12.544 -14.431 1.00 89.75 83 PRO A CA 1
ATOM 667 C C . PRO A 1 83 ? 3.564 -11.081 -14.013 1.00 89.75 83 PRO A C 1
ATOM 669 O O . PRO A 1 83 ? 2.668 -10.235 -14.162 1.00 89.75 83 PRO A O 1
ATOM 672 N N . LYS A 1 84 ? 4.739 -10.773 -13.451 1.00 89.56 84 LYS A N 1
ATOM 673 C CA . LYS A 1 84 ? 5.133 -9.400 -13.100 1.00 89.56 84 LYS A CA 1
ATOM 674 C C . LYS A 1 84 ? 5.539 -8.663 -14.375 1.00 89.56 84 LYS A C 1
ATOM 676 O O . LYS A 1 84 ? 6.081 -9.256 -15.300 1.00 89.56 84 LYS A O 1
ATOM 681 N N . ARG A 1 85 ? 5.262 -7.359 -14.432 1.00 88.75 85 ARG A N 1
ATOM 682 C CA . ARG A 1 85 ? 5.673 -6.536 -15.578 1.00 88.75 85 ARG A CA 1
ATOM 683 C C . ARG A 1 85 ? 7.204 -6.511 -15.672 1.00 88.75 85 ARG A C 1
ATOM 685 O O . ARG A 1 85 ? 7.843 -6.392 -14.623 1.00 88.75 85 ARG A O 1
ATOM 692 N N . PRO A 1 86 ? 7.776 -6.574 -16.884 1.00 91.94 86 PRO A N 1
ATOM 693 C CA . PRO A 1 86 ? 9.218 -6.490 -17.065 1.00 91.94 86 PRO A CA 1
ATOM 694 C C . PRO A 1 86 ? 9.734 -5.151 -16.529 1.00 91.94 86 PRO A C 1
ATOM 696 O O . PRO A 1 86 ? 9.083 -4.109 -16.677 1.00 91.94 86 PRO A O 1
ATOM 699 N N . LYS A 1 87 ? 10.898 -5.182 -15.875 1.00 89.56 87 LYS A N 1
ATOM 700 C CA . LYS A 1 87 ? 11.569 -3.976 -15.371 1.00 89.56 87 LYS A CA 1
ATOM 701 C C . LYS A 1 87 ? 11.993 -3.110 -16.559 1.00 89.56 87 LYS A C 1
ATOM 703 O O . LYS A 1 87 ? 12.575 -3.628 -17.505 1.00 89.56 87 LYS A O 1
ATOM 708 N N . LEU A 1 88 ? 11.737 -1.802 -16.499 1.00 93.44 88 LEU A N 1
ATOM 709 C CA . LEU A 1 88 ? 12.179 -0.876 -17.550 1.00 93.44 88 LEU A CA 1
ATOM 710 C C . LEU A 1 88 ? 13.719 -0.820 -17.634 1.00 93.44 88 LEU A C 1
ATOM 712 O O . LEU A 1 88 ? 14.369 -1.014 -16.601 1.00 93.44 88 LEU A O 1
ATOM 716 N N . PRO A 1 89 ? 14.297 -0.465 -18.802 1.00 93.25 89 PRO A N 1
ATOM 717 C CA . PRO A 1 89 ? 15.750 -0.399 -19.010 1.00 93.25 89 PRO A CA 1
ATOM 71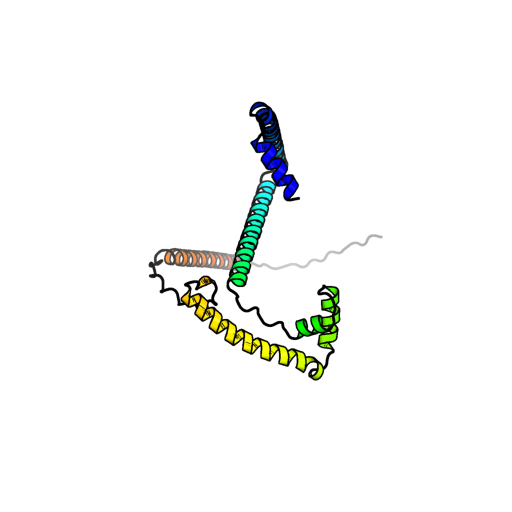8 C C . PRO A 1 89 ? 16.491 0.404 -17.933 1.00 93.25 89 PRO A C 1
ATOM 720 O O . PRO A 1 89 ? 17.467 -0.066 -17.359 1.00 93.25 89 PRO A O 1
ATOM 723 N N . PHE A 1 90 ? 15.952 1.568 -17.558 1.00 91.06 90 PHE A N 1
ATOM 724 C CA . PHE A 1 90 ? 16.521 2.419 -16.511 1.00 91.06 90 PHE A CA 1
ATOM 725 C C . PHE A 1 90 ? 16.605 1.735 -15.134 1.00 91.06 90 PHE A C 1
ATOM 727 O O . PHE A 1 90 ? 17.587 1.898 -14.419 1.00 91.06 90 PHE A O 1
ATOM 734 N N . PHE A 1 91 ? 15.602 0.938 -14.747 1.00 91.56 91 PHE A N 1
ATOM 735 C CA . PHE A 1 91 ? 15.655 0.219 -13.469 1.00 91.56 91 PHE A CA 1
ATOM 736 C C . PHE A 1 91 ? 16.681 -0.915 -13.493 1.00 91.56 91 PHE A C 1
ATOM 738 O O . PHE A 1 91 ? 17.284 -1.194 -12.460 1.00 91.56 91 PHE A O 1
ATOM 745 N N . ARG A 1 92 ? 16.917 -1.531 -14.660 1.00 90.75 92 ARG A N 1
ATOM 746 C CA . ARG A 1 92 ? 18.014 -2.495 -14.828 1.00 90.75 92 ARG A CA 1
ATOM 747 C C . ARG A 1 92 ? 19.374 -1.814 -14.721 1.00 90.75 92 ARG A C 1
ATOM 749 O O . ARG A 1 92 ? 20.272 -2.371 -14.106 1.00 90.75 92 ARG A O 1
ATOM 756 N N . PHE A 1 93 ? 19.506 -0.602 -15.256 1.00 91.50 93 PHE A N 1
ATOM 757 C CA . PHE A 1 93 ? 20.712 0.208 -15.095 1.00 91.50 93 PHE A CA 1
ATOM 758 C C . PHE A 1 93 ? 20.992 0.552 -13.623 1.00 91.50 93 PHE A C 1
ATOM 760 O O . PHE A 1 93 ? 22.121 0.412 -13.164 1.00 91.50 93 PHE A O 1
ATOM 767 N N . ILE A 1 94 ? 19.968 0.925 -12.845 1.00 90.94 94 ILE A N 1
ATOM 768 C CA . ILE A 1 94 ? 20.131 1.163 -11.399 1.00 90.94 94 ILE A CA 1
ATOM 769 C C . ILE A 1 94 ? 20.612 -0.106 -10.684 1.00 90.94 94 ILE A C 1
ATOM 771 O O . ILE A 1 94 ? 21.530 -0.031 -9.871 1.00 90.94 94 ILE A O 1
ATOM 775 N N . GLU A 1 95 ? 20.030 -1.261 -11.005 1.00 88.94 95 GLU A N 1
ATOM 776 C CA . GLU A 1 95 ? 20.434 -2.559 -10.448 1.00 88.94 95 GLU A CA 1
ATOM 777 C C . GLU A 1 95 ? 21.881 -2.915 -10.829 1.00 88.94 95 GLU A C 1
ATOM 779 O O . GLU A 1 95 ? 22.661 -3.301 -9.963 1.00 88.94 95 GLU A O 1
ATOM 784 N N . ALA A 1 96 ? 22.269 -2.677 -12.087 1.00 88.69 96 ALA A N 1
ATOM 785 C CA . ALA A 1 96 ? 23.640 -2.853 -12.569 1.00 88.69 96 ALA A CA 1
ATOM 786 C C . ALA A 1 96 ? 24.637 -1.896 -11.895 1.00 88.69 96 ALA A C 1
ATOM 788 O O . ALA A 1 96 ? 25.799 -2.246 -11.719 1.00 88.69 96 ALA A O 1
ATOM 789 N N . SER A 1 97 ? 24.189 -0.713 -11.462 1.00 86.06 97 SER A N 1
ATOM 790 C CA . SER A 1 97 ? 25.035 0.227 -10.720 1.00 86.06 97 SER A CA 1
ATOM 791 C C . SER A 1 97 ? 25.315 -0.195 -9.271 1.00 86.06 97 SER A C 1
ATOM 793 O O . SER A 1 97 ? 26.062 0.491 -8.579 1.00 86.06 97 SER A O 1
ATOM 795 N N . GLY A 1 98 ? 24.685 -1.269 -8.771 1.00 86.75 98 GLY A N 1
ATOM 796 C CA . GLY A 1 98 ? 24.881 -1.784 -7.408 1.00 86.75 98 GLY A CA 1
ATOM 797 C C . GLY A 1 98 ? 24.391 -0.855 -6.287 1.00 86.75 98 GLY A C 1
ATOM 798 O O . GLY A 1 98 ? 24.538 -1.162 -5.103 1.00 86.75 98 GLY A O 1
ATOM 799 N N . ARG A 1 99 ? 23.793 0.292 -6.631 1.00 86.69 99 ARG A N 1
ATOM 800 C CA . ARG A 1 99 ? 23.309 1.292 -5.676 1.00 86.69 99 ARG A CA 1
ATOM 801 C C . ARG A 1 99 ? 21.951 0.881 -5.111 1.00 86.69 99 ARG A C 1
ATOM 803 O O . ARG A 1 99 ? 21.050 0.461 -5.838 1.00 86.69 99 ARG A O 1
ATOM 810 N N . LYS A 1 100 ? 21.776 1.040 -3.796 1.00 85.88 100 LYS A N 1
ATOM 811 C CA . LYS A 1 100 ? 20.484 0.784 -3.143 1.00 85.88 100 LYS A CA 1
ATOM 812 C C . LYS A 1 100 ? 19.435 1.779 -3.653 1.00 85.88 100 LYS A C 1
ATOM 814 O O . LYS A 1 100 ? 19.709 2.976 -3.620 1.00 85.88 100 LYS A O 1
ATOM 819 N N . PRO A 1 101 ? 18.228 1.332 -4.049 1.00 82.25 101 PRO A N 1
ATOM 820 C CA . PRO A 1 101 ? 17.168 2.237 -4.472 1.00 82.25 101 PRO A CA 1
ATOM 821 C C . PRO A 1 101 ? 16.835 3.260 -3.380 1.00 82.25 101 PRO A C 1
ATOM 823 O O . PRO A 1 101 ? 16.406 2.909 -2.282 1.00 82.25 101 PRO A O 1
ATOM 826 N N . GLY A 1 102 ? 17.023 4.534 -3.697 1.00 88.44 102 GLY A N 1
ATOM 827 C CA . GLY A 1 102 ? 16.808 5.660 -2.793 1.00 88.44 102 GLY A CA 1
ATOM 828 C C . GLY A 1 102 ? 16.703 6.973 -3.560 1.00 88.44 102 GLY A C 1
ATOM 829 O O . GLY A 1 102 ? 17.160 7.067 -4.699 1.00 88.44 102 GLY A O 1
ATOM 830 N N . VAL A 1 103 ? 16.096 7.994 -2.952 1.00 89.75 103 VAL A N 1
ATOM 831 C CA . VAL A 1 103 ? 15.796 9.272 -3.628 1.00 89.75 103 VAL A CA 1
ATOM 832 C C . VAL A 1 103 ? 17.045 9.889 -4.269 1.00 89.75 103 VAL A C 1
ATOM 834 O O . VAL A 1 103 ? 17.000 10.278 -5.433 1.00 89.75 103 VAL A O 1
ATOM 837 N N . GLU A 1 104 ? 18.174 9.893 -3.559 1.00 89.00 104 GLU A N 1
ATOM 838 C CA . GLU A 1 104 ? 19.438 10.431 -4.079 1.00 89.00 104 GLU A CA 1
ATOM 839 C C . GLU A 1 104 ? 20.026 9.568 -5.199 1.00 89.00 104 GLU A C 1
ATOM 841 O O . GLU A 1 104 ? 20.436 10.086 -6.236 1.00 89.00 104 GLU A O 1
ATOM 846 N N . THR A 1 105 ? 19.965 8.241 -5.069 1.00 88.44 105 THR A N 1
ATOM 847 C CA . THR A 1 105 ? 20.423 7.341 -6.139 1.00 88.44 105 THR A CA 1
ATOM 848 C C . THR A 1 105 ? 19.603 7.511 -7.416 1.00 88.44 105 THR A C 1
ATOM 850 O O . THR A 1 105 ? 20.179 7.517 -8.496 1.00 88.44 105 THR A O 1
ATOM 853 N N . PHE A 1 106 ? 18.287 7.741 -7.322 1.00 90.06 106 PHE A N 1
ATOM 854 C CA . PHE A 1 106 ? 17.445 7.997 -8.492 1.00 90.06 106 PHE A CA 1
ATOM 855 C C . PHE A 1 106 ? 17.802 9.310 -9.194 1.00 90.06 106 PHE A C 1
ATOM 857 O O . PHE A 1 106 ? 17.736 9.366 -10.423 1.00 90.06 106 PHE A O 1
ATOM 864 N N . LYS A 1 107 ? 18.193 10.350 -8.445 1.00 92.44 107 LYS A N 1
ATOM 865 C CA . LYS A 1 107 ? 18.658 11.618 -9.027 1.00 92.44 107 LYS A CA 1
ATOM 866 C C . LYS A 1 107 ? 19.967 11.420 -9.789 1.00 92.44 107 LYS A C 1
ATOM 868 O O . LYS A 1 107 ? 20.020 11.746 -10.973 1.00 92.44 107 LYS A O 1
ATOM 873 N N . VAL A 1 108 ? 20.969 10.825 -9.139 1.00 92.00 108 VAL A N 1
ATOM 874 C CA . VAL A 1 108 ? 22.307 10.607 -9.718 1.00 92.00 108 VAL A CA 1
ATOM 875 C C . VAL A 1 108 ? 22.240 9.646 -10.907 1.00 92.00 108 VAL A C 1
ATOM 877 O O . VAL A 1 108 ? 22.605 10.021 -12.018 1.00 92.00 108 VAL A O 1
ATOM 880 N N . CYS A 1 109 ? 21.650 8.457 -10.730 1.00 90.94 109 CYS A N 1
ATOM 881 C CA . CYS A 1 109 ? 21.463 7.496 -11.824 1.00 90.94 109 CYS A CA 1
ATOM 882 C C . CYS A 1 109 ? 20.630 8.102 -12.958 1.00 90.94 109 CYS A C 1
ATOM 884 O O . CYS A 1 109 ? 20.845 7.790 -14.123 1.00 90.94 109 CYS A O 1
ATOM 886 N N . GLY A 1 110 ? 19.650 8.952 -12.635 1.00 91.88 110 GLY A N 1
ATOM 887 C CA . GLY A 1 110 ? 18.815 9.621 -13.626 1.00 91.88 110 GLY A CA 1
ATOM 888 C C . GLY A 1 110 ? 19.584 10.634 -14.474 1.00 91.88 110 GLY A C 1
ATOM 889 O O . GLY A 1 110 ? 19.252 10.809 -15.648 1.00 91.88 110 GLY A O 1
ATOM 890 N N . GLN A 1 111 ? 20.582 11.312 -13.907 1.00 93.25 111 GLN A N 1
ATOM 891 C CA . GLN A 1 111 ? 21.481 12.186 -14.661 1.00 93.25 111 GLN A CA 1
ATOM 892 C C . GLN A 1 111 ? 22.434 11.357 -15.524 1.00 93.25 111 GLN A C 1
ATOM 894 O O . GLN A 1 111 ? 22.485 11.571 -16.732 1.00 93.25 111 GLN A O 1
ATOM 899 N N . GLU A 1 112 ? 23.074 10.339 -14.947 1.00 91.50 112 GLU A N 1
ATOM 900 C CA . GLU A 1 112 ? 23.955 9.417 -15.677 1.00 91.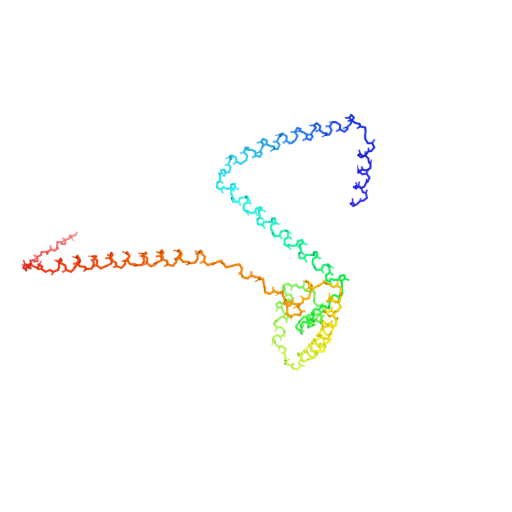50 112 GLU A CA 1
ATOM 901 C C . GLU A 1 112 ? 23.233 8.733 -16.847 1.00 91.50 112 GLU A C 1
ATOM 903 O O . GLU A 1 112 ? 23.743 8.701 -17.962 1.00 91.50 112 GLU A O 1
ATOM 908 N N . TRP A 1 113 ? 21.997 8.269 -16.642 1.00 92.12 113 TRP A N 1
ATOM 909 C CA . TRP A 1 113 ? 21.178 7.681 -17.702 1.00 92.12 113 TRP A CA 1
ATOM 910 C C . TRP A 1 113 ? 20.860 8.665 -18.823 1.00 92.12 113 TRP A C 1
ATOM 912 O O . TRP A 1 113 ? 20.754 8.262 -19.975 1.00 92.12 113 TRP A O 1
ATOM 922 N N . ARG A 1 114 ? 20.706 9.961 -18.541 1.00 92.56 114 ARG A N 1
ATOM 923 C CA . ARG A 1 114 ? 20.501 10.952 -19.609 1.00 92.56 114 ARG A CA 1
ATOM 924 C C . ARG A 1 114 ? 21.788 11.212 -20.385 1.00 92.56 114 ARG A C 1
ATOM 926 O O . ARG A 1 114 ? 21.709 11.314 -21.603 1.00 92.56 114 ARG A O 1
ATOM 933 N N . SER A 1 115 ? 22.925 11.242 -19.696 1.00 92.69 115 SER A N 1
ATOM 934 C CA . SER A 1 115 ? 24.248 11.455 -20.292 1.00 92.69 115 SER A CA 1
ATOM 935 C C . SER A 1 115 ? 24.804 10.232 -21.033 1.00 92.69 115 SER A C 1
ATOM 937 O O . SER A 1 115 ? 25.687 10.385 -21.871 1.00 92.69 115 SER A O 1
ATOM 939 N N . LEU A 1 116 ? 24.303 9.023 -20.754 1.00 90.94 116 LEU A N 1
ATOM 940 C CA . LEU A 1 116 ? 24.706 7.797 -21.448 1.00 90.94 116 LEU A CA 1
ATOM 941 C C . LEU A 1 116 ? 24.349 7.844 -22.942 1.00 90.94 116 LEU A C 1
ATOM 943 O O . LEU A 1 116 ? 23.232 8.221 -23.316 1.00 90.94 116 LEU A O 1
ATOM 947 N N . SER A 1 117 ? 25.282 7.397 -23.784 1.00 91.25 117 SER A N 1
ATOM 948 C CA . SER A 1 117 ? 25.065 7.248 -25.224 1.00 91.25 117 SER A CA 1
ATOM 949 C C . SER A 1 117 ? 24.024 6.165 -25.515 1.00 91.25 117 SER A C 1
ATOM 951 O O . SER A 1 117 ? 23.806 5.253 -24.714 1.00 91.25 117 SER A O 1
ATOM 953 N N . GLU A 1 118 ? 23.377 6.246 -26.679 1.00 89.56 118 GLU A N 1
ATOM 954 C CA . GLU A 1 118 ? 22.358 5.266 -27.068 1.00 89.56 118 GLU A CA 1
ATOM 955 C C . GLU A 1 118 ? 22.938 3.846 -27.117 1.00 89.56 118 GLU A C 1
ATOM 957 O O . GLU A 1 118 ? 22.323 2.914 -26.613 1.00 89.56 118 GLU A O 1
ATOM 962 N N . SER A 1 119 ? 24.178 3.699 -27.595 1.00 90.44 119 SER A N 1
ATOM 963 C CA . SER A 1 119 ? 24.893 2.417 -27.620 1.00 90.44 119 SER A CA 1
ATOM 964 C C . SER A 1 119 ? 25.084 1.805 -26.230 1.00 90.44 119 SER A C 1
ATOM 966 O O . SER A 1 119 ? 24.989 0.591 -26.090 1.00 90.44 119 SER A O 1
ATOM 968 N N . ALA A 1 120 ? 25.328 2.613 -25.195 1.00 89.75 120 ALA A N 1
ATOM 969 C CA . ALA A 1 120 ? 25.468 2.106 -23.830 1.00 89.75 120 ALA A CA 1
ATOM 970 C C . ALA A 1 120 ? 24.110 1.744 -23.198 1.00 89.75 120 ALA A C 1
ATOM 972 O O . ALA A 1 120 ? 24.042 0.952 -22.258 1.00 89.75 120 ALA A O 1
ATOM 973 N N . LYS A 1 121 ? 23.012 2.304 -23.724 1.00 92.19 121 LYS A N 1
ATOM 974 C CA . LYS A 1 121 ? 21.637 1.981 -23.315 1.00 92.19 121 LYS A CA 1
ATOM 975 C C . LYS A 1 121 ? 21.095 0.732 -24.004 1.00 92.19 121 LYS A C 1
ATOM 977 O O . LYS A 1 121 ? 20.299 0.028 -23.382 1.00 92.19 121 LYS A O 1
ATOM 982 N N . GLN A 1 122 ? 21.534 0.453 -25.234 1.00 92.44 122 GLN A N 1
ATOM 983 C CA . GLN A 1 122 ? 21.091 -0.686 -26.049 1.00 92.44 122 GLN A CA 1
ATOM 984 C C . GLN A 1 122 ? 20.995 -2.017 -25.289 1.00 92.44 122 GLN A C 1
ATOM 986 O O . GLN A 1 122 ? 19.897 -2.571 -25.270 1.00 92.44 122 GLN A O 1
ATOM 991 N N . PRO A 1 123 ? 22.016 -2.503 -24.553 1.00 93.19 123 PRO A N 1
ATOM 992 C CA . PRO A 1 123 ? 21.906 -3.795 -23.864 1.00 93.19 123 PRO A CA 1
ATOM 993 C C . PRO A 1 123 ? 20.759 -3.839 -22.839 1.00 93.19 123 PRO A C 1
ATOM 995 O O . PRO A 1 123 ? 20.106 -4.867 -22.651 1.00 93.19 123 PRO A O 1
ATOM 998 N N . PHE A 1 124 ? 20.452 -2.714 -22.185 1.00 93.44 124 PHE A N 1
ATOM 999 C CA . PHE A 1 124 ? 19.331 -2.629 -21.246 1.00 93.44 124 PHE A CA 1
ATOM 1000 C C . PHE A 1 124 ? 17.974 -2.574 -21.956 1.00 93.44 124 PHE A C 1
ATOM 1002 O O . PHE A 1 124 ? 16.976 -3.057 -21.410 1.00 93.44 124 PHE A O 1
ATOM 1009 N N . VAL A 1 125 ? 17.927 -1.965 -23.144 1.00 93.81 125 VAL A N 1
ATOM 1010 C CA . VAL A 1 125 ? 16.732 -1.888 -23.993 1.00 93.81 125 VAL A CA 1
ATOM 1011 C C . VAL A 1 125 ? 16.427 -3.256 -24.597 1.00 93.81 125 VAL A C 1
ATOM 1013 O O . VAL A 1 125 ? 15.312 -3.743 -24.427 1.00 93.81 125 VAL A O 1
ATOM 1016 N N . GLU A 1 126 ? 17.414 -3.926 -25.185 1.00 94.19 126 GLU A N 1
ATOM 1017 C CA . GLU A 1 126 ? 17.285 -5.277 -25.743 1.00 94.19 126 GLU A CA 1
ATOM 1018 C C . GLU A 1 126 ? 16.822 -6.284 -24.682 1.00 94.19 126 GLU A C 1
ATOM 1020 O O . GLU A 1 126 ? 15.842 -7.009 -24.884 1.00 94.19 126 GLU A O 1
ATOM 1025 N N . ALA A 1 127 ? 17.446 -6.269 -23.497 1.00 93.38 127 ALA A N 1
ATOM 1026 C CA . ALA A 1 127 ? 17.023 -7.111 -22.378 1.00 93.38 127 ALA A CA 1
ATOM 1027 C C . ALA A 1 127 ? 15.557 -6.855 -21.979 1.00 93.38 127 ALA A C 1
ATOM 1029 O O . ALA A 1 127 ? 14.817 -7.789 -21.659 1.00 93.38 127 ALA A O 1
ATOM 1030 N N . TYR A 1 128 ? 15.107 -5.597 -22.017 1.00 95.25 128 TYR A N 1
ATOM 1031 C CA . TYR A 1 128 ? 13.707 -5.253 -21.770 1.00 95.25 128 TYR A CA 1
ATOM 1032 C C . TYR A 1 128 ? 12.772 -5.763 -22.871 1.00 95.25 128 TYR A C 1
ATOM 1034 O O . TYR A 1 128 ? 11.676 -6.228 -22.559 1.00 95.25 128 TYR A O 1
ATOM 1042 N N . GLU A 1 129 ? 13.169 -5.705 -24.141 1.00 94.81 129 GLU A N 1
ATOM 1043 C CA . GLU A 1 129 ? 12.352 -6.207 -25.248 1.00 94.81 129 GLU A CA 1
ATOM 1044 C C . GLU A 1 129 ? 12.148 -7.719 -25.187 1.00 94.81 129 GLU A C 1
ATOM 1046 O O . GLU A 1 129 ? 11.025 -8.198 -25.385 1.00 94.81 129 GLU A O 1
ATOM 1051 N N . VAL A 1 130 ? 13.206 -8.464 -24.857 1.00 94.56 130 VAL A N 1
ATOM 1052 C CA . VAL A 1 130 ? 13.137 -9.914 -24.635 1.00 94.56 130 VAL A CA 1
ATOM 1053 C C . VAL A 1 130 ? 12.149 -10.230 -23.512 1.00 94.56 130 VAL A C 1
ATOM 1055 O O . VAL A 1 130 ? 11.218 -11.019 -23.702 1.00 94.56 130 VAL A O 1
ATOM 1058 N N . ASP A 1 131 ? 12.284 -9.564 -22.366 1.00 93.56 131 ASP A N 1
ATOM 1059 C CA . ASP A 1 131 ? 11.400 -9.794 -21.221 1.00 93.56 131 ASP A CA 1
ATOM 1060 C C . ASP A 1 131 ? 9.966 -9.318 -21.482 1.00 93.56 131 ASP A C 1
ATOM 1062 O O . ASP A 1 131 ? 9.008 -9.911 -20.985 1.00 93.56 131 ASP A O 1
ATOM 1066 N N . LYS A 1 132 ? 9.780 -8.282 -22.304 1.00 95.06 132 LYS A N 1
ATOM 1067 C CA . LYS A 1 132 ? 8.460 -7.808 -22.739 1.00 95.06 132 LYS A CA 1
ATOM 1068 C C . LYS A 1 132 ? 7.745 -8.835 -23.608 1.00 95.06 132 LYS A C 1
ATOM 1070 O O . LYS A 1 132 ? 6.538 -9.018 -23.433 1.00 95.06 132 LYS A O 1
ATOM 1075 N N . LYS A 1 133 ? 8.462 -9.512 -24.511 1.00 95.12 133 LYS A N 1
ATOM 1076 C CA . LYS A 1 133 ? 7.901 -10.599 -25.330 1.00 95.12 133 LYS A CA 1
ATOM 1077 C C . LYS A 1 133 ? 7.478 -11.775 -24.447 1.00 95.12 133 LYS A C 1
ATOM 1079 O O . LYS A 1 133 ? 6.314 -12.164 -24.512 1.00 95.12 133 LYS A O 1
ATOM 1084 N N . LYS A 1 134 ? 8.363 -12.237 -23.552 1.00 94.31 134 LYS A N 1
ATOM 1085 C CA . LYS A 1 134 ? 8.064 -13.298 -22.566 1.00 94.31 134 LYS A CA 1
ATOM 1086 C C . LYS A 1 134 ? 6.861 -12.944 -21.686 1.00 94.31 134 LYS A C 1
ATOM 1088 O O . LYS A 1 134 ? 5.911 -13.706 -21.568 1.00 94.31 134 LYS A O 1
ATOM 1093 N N . TYR A 1 135 ? 6.832 -11.726 -21.149 1.00 94.81 135 TYR A N 1
ATOM 1094 C CA . TYR A 1 135 ? 5.700 -11.245 -20.360 1.00 94.81 135 TYR A CA 1
ATOM 1095 C C . TYR A 1 135 ? 4.386 -11.263 -21.147 1.00 94.81 135 TYR A C 1
ATOM 1097 O O . TYR A 1 135 ? 3.347 -11.611 -20.594 1.00 94.81 135 TYR A O 1
ATOM 1105 N N . SER A 1 136 ? 4.409 -10.877 -22.425 1.00 93.06 136 SER A N 1
ATOM 1106 C CA . SER A 1 136 ? 3.209 -10.876 -23.263 1.00 93.06 136 SER A CA 1
ATOM 1107 C C . SER A 1 136 ? 2.660 -12.287 -23.472 1.00 93.06 136 SER A C 1
ATOM 1109 O O . SER A 1 136 ? 1.448 -12.477 -23.366 1.00 93.06 136 SER A O 1
ATOM 1111 N N . THR A 1 137 ? 3.525 -13.271 -23.737 1.00 94.31 137 THR A N 1
ATOM 1112 C CA . THR A 1 137 ? 3.115 -14.674 -23.903 1.00 94.31 137 THR A CA 1
ATOM 1113 C C . THR A 1 137 ? 2.591 -15.255 -22.593 1.00 94.31 137 THR A C 1
ATOM 1115 O O . THR A 1 137 ? 1.488 -15.802 -22.555 1.00 94.31 137 THR A O 1
ATOM 1118 N N . ASP A 1 138 ? 3.315 -15.041 -21.494 1.00 93.62 138 ASP A N 1
ATOM 1119 C CA . ASP A 1 138 ? 2.932 -15.537 -20.171 1.00 93.62 138 ASP A CA 1
ATOM 1120 C C . ASP A 1 138 ? 1.620 -14.912 -19.696 1.00 93.62 138 ASP A C 1
ATOM 1122 O O . ASP A 1 138 ? 0.791 -15.581 -19.082 1.00 93.62 138 ASP A O 1
ATOM 1126 N N . LEU A 1 139 ? 1.398 -13.629 -20.004 1.00 92.19 139 LEU A N 1
ATOM 1127 C CA . LEU A 1 139 ? 0.163 -12.936 -19.660 1.00 92.19 139 LEU A CA 1
ATOM 1128 C C . LEU A 1 139 ? -1.035 -13.540 -20.395 1.00 92.19 139 LEU A C 1
ATOM 1130 O O . LEU A 1 139 ? -2.070 -13.725 -19.766 1.00 92.19 139 LEU A O 1
ATOM 1134 N N . VAL A 1 140 ? -0.917 -13.860 -21.686 1.00 92.25 140 VAL A N 1
ATOM 1135 C CA . VAL A 1 140 ? -2.006 -14.502 -22.446 1.00 92.25 140 VAL A CA 1
ATOM 1136 C C . VAL A 1 140 ? -2.317 -15.887 -21.876 1.00 92.25 140 VAL A C 1
ATOM 1138 O O . VAL A 1 140 ? -3.482 -16.192 -21.614 1.00 92.25 140 VAL A O 1
ATOM 1141 N N . ASN A 1 141 ? -1.284 -16.684 -21.596 1.00 92.56 141 ASN A N 1
ATOM 1142 C CA . ASN A 1 141 ?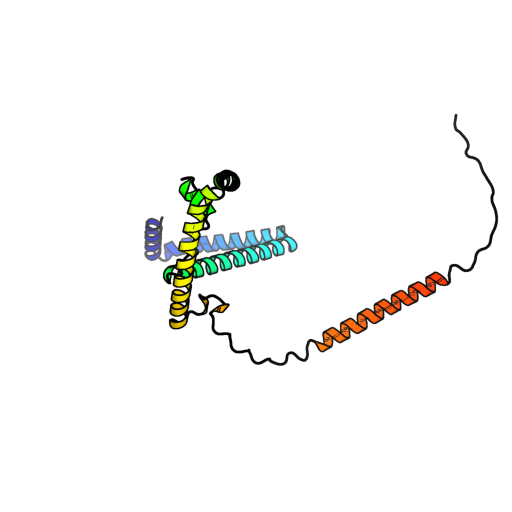 -1.434 -18.014 -21.002 1.00 92.56 141 ASN A CA 1
ATOM 1143 C C . ASN A 1 141 ? -2.075 -17.946 -19.606 1.00 92.56 141 ASN A C 1
ATOM 1145 O O . ASN A 1 141 ? -2.989 -18.710 -19.286 1.00 92.56 141 ASN A O 1
ATOM 1149 N N . TRP A 1 142 ? -1.644 -16.989 -18.783 1.00 93.38 142 TRP A N 1
ATOM 1150 C CA . TRP A 1 142 ? -2.214 -16.750 -17.461 1.00 93.38 142 TRP A CA 1
ATOM 1151 C C . TRP A 1 142 ? -3.669 -16.275 -17.542 1.00 93.38 142 TRP A C 1
ATOM 1153 O O . TRP A 1 142 ? -4.514 -16.759 -16.792 1.00 93.38 142 TRP A O 1
ATOM 1163 N N . GLU A 1 143 ? -4.000 -15.374 -18.472 1.00 91.12 143 GLU A N 1
ATOM 1164 C CA . GLU A 1 143 ? -5.381 -14.925 -18.677 1.00 91.12 143 GLU A CA 1
ATOM 1165 C C . GLU A 1 143 ? -6.292 -16.088 -19.088 1.00 91.12 143 GLU A C 1
ATOM 1167 O O . GLU A 1 143 ? -7.375 -16.225 -18.520 1.00 91.12 143 GLU A O 1
ATOM 1172 N N . ALA A 1 144 ? -5.839 -16.970 -19.985 1.00 89.69 144 ALA A N 1
ATOM 1173 C CA . ALA A 1 144 ? -6.579 -18.174 -20.362 1.00 89.69 144 ALA A CA 1
ATOM 1174 C C . ALA A 1 144 ? -6.822 -19.109 -19.161 1.00 89.69 144 ALA A C 1
ATOM 1176 O O . ALA A 1 144 ? -7.947 -19.576 -18.958 1.00 89.69 144 ALA A O 1
ATOM 1177 N N . LYS A 1 145 ? -5.804 -19.320 -18.312 1.00 91.19 145 LYS A N 1
ATOM 1178 C CA . LYS A 1 145 ? -5.934 -20.094 -17.066 1.00 91.19 145 LYS A CA 1
ATOM 1179 C C . LYS A 1 145 ? -6.970 -19.476 -16.120 1.00 91.19 145 LYS A C 1
ATOM 1181 O O . LYS A 1 145 ? -7.848 -20.178 -15.625 1.00 91.19 145 LYS A O 1
ATOM 1186 N N . MET A 1 146 ? -6.918 -18.162 -15.910 1.00 91.06 146 MET A N 1
ATOM 1187 C CA . MET A 1 146 ? -7.853 -17.459 -15.022 1.00 91.06 146 MET A CA 1
ATOM 1188 C C . MET A 1 146 ? -9.289 -17.445 -15.551 1.00 91.06 146 MET A C 1
ATOM 1190 O O . MET A 1 146 ? -10.230 -17.507 -14.759 1.00 91.06 146 MET A O 1
ATOM 1194 N N . LEU A 1 147 ? -9.476 -17.384 -16.874 1.00 88.94 147 LEU A N 1
ATOM 1195 C CA . LEU A 1 147 ? -10.794 -17.533 -17.496 1.00 88.94 147 LEU A CA 1
ATOM 1196 C C . LEU A 1 147 ? -11.359 -18.938 -17.256 1.00 88.94 147 LEU A C 1
ATOM 1198 O O . LEU A 1 147 ? -12.527 -19.055 -16.890 1.00 88.94 147 LEU A O 1
ATOM 1202 N N . LYS A 1 148 ? -10.532 -19.985 -17.395 1.00 88.12 148 LYS A N 1
ATOM 1203 C CA . LYS A 1 148 ? -10.930 -21.378 -17.131 1.00 88.12 148 LYS A CA 1
ATOM 1204 C C . LYS A 1 148 ? -11.304 -21.614 -15.663 1.00 88.12 148 LYS A C 1
ATOM 1206 O O . LYS A 1 148 ? -12.258 -22.329 -15.387 1.00 88.12 148 LYS A O 1
ATOM 1211 N N . GLU A 1 149 ? -10.598 -20.979 -14.730 1.00 87.88 149 GLU A N 1
ATOM 1212 C CA . GLU A 1 149 ? -10.889 -21.040 -13.287 1.00 87.88 149 GLU A CA 1
ATOM 1213 C C . GLU A 1 149 ? -12.077 -20.153 -12.852 1.00 87.88 149 GLU A C 1
ATOM 1215 O O . GLU A 1 149 ? -12.394 -20.084 -11.665 1.00 87.88 149 GLU A O 1
ATOM 1220 N N . GLY A 1 150 ? -12.725 -19.429 -13.775 1.00 83.81 150 GLY A N 1
ATOM 1221 C CA . GLY A 1 150 ? -13.850 -18.536 -13.464 1.00 83.81 150 GLY A CA 1
ATOM 1222 C C . GLY A 1 150 ? -13.452 -17.218 -12.782 1.00 83.81 150 GLY A C 1
ATOM 1223 O O . GLY A 1 150 ? -14.310 -16.423 -12.398 1.00 83.81 150 GLY A O 1
ATOM 1224 N N . LYS A 1 151 ? -12.153 -16.923 -12.674 1.00 85.06 151 LYS A N 1
ATOM 1225 C CA . LYS A 1 151 ? -11.599 -15.728 -12.016 1.00 85.06 151 LYS A CA 1
ATOM 1226 C C . LYS A 1 151 ? -11.426 -14.559 -12.988 1.00 85.06 151 LYS A C 1
ATOM 1228 O O . LYS A 1 151 ? -10.385 -13.896 -13.039 1.00 85.06 151 LYS A O 1
ATOM 1233 N N . ALA A 1 152 ? -12.477 -14.253 -13.747 1.00 84.44 152 ALA A N 1
ATOM 1234 C CA . ALA A 1 152 ? -12.462 -13.179 -14.745 1.00 84.44 152 ALA A CA 1
ATOM 1235 C C . ALA A 1 152 ? -12.123 -11.792 -14.148 1.00 84.44 152 ALA A C 1
ATOM 1237 O O . ALA A 1 152 ? -11.610 -10.912 -14.843 1.00 84.44 152 ALA A O 1
ATOM 1238 N N . ASP A 1 153 ? -12.342 -11.590 -12.845 1.00 83.19 153 ASP A N 1
ATOM 1239 C CA . ASP A 1 153 ? -12.039 -10.334 -12.153 1.00 83.19 153 ASP A CA 1
ATOM 1240 C C . ASP A 1 153 ? -10.548 -9.994 -12.032 1.00 83.19 153 ASP A C 1
ATOM 1242 O O . ASP A 1 153 ? -10.186 -8.833 -11.785 1.00 83.19 153 ASP A O 1
ATOM 1246 N N . LEU A 1 154 ? -9.669 -10.964 -12.259 1.00 82.19 154 LEU A N 1
ATOM 1247 C CA . LEU A 1 154 ? -8.219 -10.799 -12.145 1.00 82.19 154 LEU A CA 1
ATOM 1248 C C . LEU A 1 154 ? -7.568 -10.522 -13.509 1.00 82.19 154 LEU A C 1
ATOM 1250 O O . LEU A 1 154 ? -6.486 -9.929 -13.597 1.00 82.19 154 LEU A O 1
ATOM 1254 N N . VAL A 1 155 ? -8.293 -10.820 -14.582 1.00 86.62 155 VAL A N 1
ATOM 1255 C CA . VAL A 1 155 ? -7.887 -10.607 -15.971 1.00 86.62 155 VAL A CA 1
ATOM 1256 C C . VAL A 1 155 ? -8.124 -9.159 -16.420 1.00 86.62 155 VAL A C 1
ATOM 1258 O O . VAL A 1 155 ? -8.931 -8.424 -15.830 1.00 86.62 155 VAL A O 1
ATOM 1261 N N . ARG A 1 156 ? -7.379 -8.691 -17.436 1.00 86.31 156 ARG A N 1
ATOM 1262 C CA . ARG A 1 156 ? -7.579 -7.359 -18.037 1.00 86.31 156 ARG A CA 1
ATOM 1263 C C . ARG A 1 156 ? -9.027 -7.180 -18.486 1.00 86.31 156 ARG A C 1
ATOM 1265 O O . ARG A 1 156 ? -9.635 -8.107 -18.998 1.00 86.31 156 ARG A O 1
ATOM 1272 N N . ILE A 1 157 ? -9.563 -5.966 -18.347 1.00 83.25 157 ILE A N 1
ATOM 1273 C CA . ILE A 1 157 ? -10.950 -5.643 -18.739 1.00 83.25 157 ILE A CA 1
ATOM 1274 C C . ILE A 1 157 ? -11.215 -6.011 -20.209 1.00 83.25 157 ILE A C 1
ATOM 1276 O O . ILE A 1 157 ? -12.303 -6.471 -20.527 1.00 83.25 157 ILE A O 1
ATOM 1280 N N . SER A 1 158 ? -10.211 -5.856 -21.079 1.00 81.94 158 SER A N 1
ATOM 1281 C CA . SER A 1 158 ? -10.267 -6.220 -22.499 1.00 81.94 158 SER A CA 1
ATOM 1282 C C . SER A 1 158 ? -10.485 -7.711 -22.759 1.00 81.94 158 SER A C 1
ATOM 1284 O O . SER A 1 158 ? -11.141 -8.049 -23.735 1.00 81.94 158 SER A O 1
ATOM 1286 N N . SER A 1 159 ? -9.938 -8.585 -21.912 1.00 78.44 159 SER A N 1
ATOM 1287 C CA . SER A 1 159 ? -10.002 -10.043 -22.090 1.00 78.44 159 SER A CA 1
ATOM 1288 C C . SER A 1 159 ? -11.143 -10.674 -21.281 1.00 78.44 159 SER A C 1
ATOM 1290 O O . SER A 1 159 ? -11.311 -11.889 -21.283 1.00 78.44 159 SER A O 1
ATOM 1292 N N . ARG A 1 160 ? -11.936 -9.861 -20.569 1.00 83.56 160 ARG A N 1
ATOM 1293 C CA . ARG A 1 160 ? -13.145 -10.326 -19.883 1.00 83.56 160 ARG A CA 1
ATOM 1294 C C . ARG A 1 160 ? -14.279 -10.485 -20.894 1.00 83.56 160 ARG A C 1
ATOM 1296 O O . ARG A 1 160 ? -14.424 -9.621 -21.764 1.00 83.56 160 ARG A O 1
ATOM 1303 N N . PRO A 1 161 ? -15.143 -11.501 -20.743 1.00 75.75 161 PRO A N 1
ATOM 1304 C CA . PRO A 1 161 ? -16.387 -11.541 -21.496 1.00 75.75 161 PRO A CA 1
ATOM 1305 C C . PRO A 1 161 ? -17.168 -10.254 -21.214 1.00 75.75 161 PRO A C 1
ATOM 1307 O O . PRO A 1 161 ? -17.333 -9.851 -20.056 1.00 75.75 161 PRO A O 1
ATOM 1310 N N . LYS A 1 162 ? -17.605 -9.562 -22.275 1.00 75.81 162 LYS A N 1
ATOM 1311 C CA . LYS A 1 162 ? -18.419 -8.352 -22.122 1.00 75.81 162 LYS A CA 1
ATOM 1312 C C . LYS A 1 162 ? -19.645 -8.719 -21.284 1.00 75.81 162 LYS A C 1
ATOM 1314 O O . LYS A 1 162 ? -20.350 -9.658 -21.652 1.00 75.81 162 LYS A O 1
ATOM 1319 N N . PRO A 1 163 ? -19.928 -7.993 -20.188 1.00 71.56 163 PRO A N 1
ATOM 1320 C CA . PRO A 1 163 ? -21.162 -8.221 -19.460 1.00 71.56 163 PRO A CA 1
ATOM 1321 C C . PRO A 1 163 ? -22.322 -7.986 -20.426 1.00 71.56 163 PRO A C 1
ATOM 1323 O O . PRO A 1 163 ? -22.314 -6.992 -21.162 1.00 71.56 163 PRO A O 1
ATOM 1326 N N . ALA A 1 164 ? -23.296 -8.900 -20.428 1.00 69.44 164 ALA A N 1
ATOM 1327 C CA . ALA A 1 164 ? -24.504 -8.750 -21.226 1.00 69.44 164 ALA A CA 1
ATOM 1328 C C . ALA A 1 164 ? -25.072 -7.333 -21.018 1.00 69.44 164 ALA A C 1
ATOM 1330 O O . ALA A 1 164 ? -25.066 -6.833 -19.881 1.00 69.44 164 ALA A O 1
ATOM 1331 N N . PRO A 1 165 ? -25.509 -6.643 -22.088 1.00 69.88 165 PRO A N 1
ATOM 1332 C CA . PRO A 1 165 ? -26.088 -5.320 -21.950 1.00 69.88 165 PRO A CA 1
ATOM 1333 C C . PRO A 1 165 ? -27.247 -5.418 -20.961 1.00 69.88 165 PRO A C 1
ATOM 1335 O O . PRO A 1 165 ? -28.243 -6.088 -21.223 1.00 69.88 165 PRO A O 1
ATOM 1338 N N . LYS A 1 166 ? -27.101 -4.774 -19.796 1.00 63.41 166 LYS A N 1
ATOM 1339 C CA . LYS A 1 166 ? -28.174 -4.726 -18.799 1.00 63.41 166 LYS A CA 1
ATOM 1340 C C . LYS A 1 166 ? -29.433 -4.216 -19.505 1.00 63.41 166 LYS A C 1
ATOM 1342 O O . LYS A 1 166 ? -29.318 -3.205 -20.214 1.00 63.41 166 LYS A O 1
ATOM 1347 N N . PRO A 1 167 ? -30.605 -4.856 -19.326 1.00 53.66 167 PRO A N 1
ATOM 1348 C CA . PRO A 1 167 ? -31.839 -4.358 -19.907 1.00 53.66 167 PRO A CA 1
ATOM 1349 C C . PRO A 1 167 ? -31.966 -2.887 -19.525 1.00 53.66 167 PRO A C 1
ATOM 1351 O O . PRO A 1 167 ? -31.880 -2.516 -18.350 1.00 53.66 167 PRO A O 1
ATOM 1354 N N . ARG A 1 168 ? -32.063 -2.019 -20.538 1.00 58.38 168 ARG A N 1
ATOM 1355 C CA . ARG A 1 168 ? -32.265 -0.586 -20.337 1.00 58.38 168 ARG A CA 1
ATOM 1356 C C . ARG A 1 168 ? -33.626 -0.420 -19.668 1.00 58.38 168 ARG A C 1
ATOM 1358 O O . ARG A 1 168 ? -34.622 -0.211 -20.350 1.00 58.38 168 ARG A O 1
ATOM 1365 N N . THR A 1 169 ? -33.687 -0.451 -18.338 1.00 52.00 169 THR A N 1
ATOM 1366 C CA . THR A 1 169 ? -34.841 0.091 -17.622 1.00 52.00 169 THR A CA 1
ATOM 1367 C C . THR A 1 169 ? -34.948 1.547 -18.062 1.00 52.00 169 THR A C 1
ATOM 1369 O O . THR A 1 169 ? -34.052 2.352 -17.773 1.00 52.00 169 THR A O 1
ATOM 1372 N N . ARG A 1 170 ? -35.981 1.863 -18.850 1.00 51.97 170 ARG A N 1
ATOM 1373 C CA . ARG A 1 170 ? -36.299 3.193 -19.379 1.00 51.97 170 ARG A CA 1
ATOM 1374 C C . ARG A 1 170 ? -36.299 4.220 -18.234 1.00 51.97 170 ARG A C 1
ATOM 1376 O O . ARG A 1 170 ? -37.331 4.523 -17.651 1.00 51.97 170 ARG A O 1
ATOM 1383 N N . LYS A 1 171 ? -35.158 4.856 -17.944 1.00 46.81 171 LYS A N 1
ATOM 1384 C CA . LYS A 1 171 ? -35.101 6.136 -17.210 1.00 46.81 171 LYS A CA 1
ATOM 1385 C C . LYS A 1 171 ? -35.561 7.263 -18.146 1.00 46.81 171 LYS A C 1
ATOM 1387 O O . LYS A 1 171 ? -34.802 8.184 -18.433 1.00 46.81 171 LYS A O 1
ATOM 1392 N N . VAL A 1 172 ? -36.787 7.180 -18.665 1.00 46.38 172 VAL A N 1
ATOM 1393 C CA . VAL A 1 172 ? -37.349 8.200 -19.569 1.00 46.38 172 VAL A CA 1
ATOM 1394 C C . VAL A 1 172 ? -37.926 9.390 -18.788 1.00 46.38 172 VAL A C 1
ATOM 1396 O O . VAL A 1 172 ? -37.932 10.504 -19.297 1.00 46.38 172 VAL A O 1
ATOM 1399 N N . VAL A 1 173 ? -38.278 9.248 -17.506 1.00 47.16 173 VAL A N 1
ATOM 1400 C CA . VAL A 1 173 ? -39.057 10.306 -16.825 1.00 47.16 173 VAL A CA 1
ATOM 1401 C C . VAL A 1 173 ? -38.208 11.432 -16.196 1.00 47.16 173 VAL A C 1
ATOM 1403 O O . VAL A 1 173 ? -38.634 12.582 -16.159 1.00 47.16 173 VAL A O 1
ATOM 1406 N N . LYS A 1 174 ? -36.957 11.197 -15.765 1.00 45.38 174 LYS A N 1
ATOM 1407 C CA . LYS A 1 174 ? -36.201 12.227 -15.000 1.00 45.38 174 LYS A CA 1
ATOM 1408 C C . LYS A 1 174 ? -35.419 13.249 -15.845 1.00 45.38 174 LYS A C 1
ATOM 1410 O O . LYS A 1 174 ? -34.967 14.261 -15.309 1.00 45.38 174 LYS A O 1
ATOM 1415 N N . LYS A 1 175 ? -35.253 13.035 -17.159 1.00 41.69 175 LYS A N 1
ATOM 1416 C CA . LYS A 1 175 ? -34.484 13.955 -18.033 1.00 41.69 175 LYS A CA 1
ATOM 1417 C C . LYS A 1 175 ? -35.343 15.075 -18.643 1.00 41.69 175 LYS A C 1
ATOM 1419 O O . LYS A 1 175 ? -34.797 16.131 -18.965 1.00 41.69 175 LYS A O 1
ATOM 1424 N N . ALA A 1 176 ? -36.663 14.889 -18.738 1.00 44.56 176 ALA A N 1
ATOM 1425 C CA . ALA A 1 176 ? -37.584 15.889 -19.286 1.00 44.56 176 ALA A CA 1
ATOM 1426 C C . ALA A 1 176 ? -37.789 17.082 -18.332 1.00 44.56 176 ALA A C 1
ATOM 1428 O O . ALA A 1 176 ? -37.659 18.233 -18.750 1.00 44.56 176 ALA A O 1
ATOM 1429 N N . VAL A 1 177 ? -37.960 16.833 -17.028 1.00 47.72 177 VAL A N 1
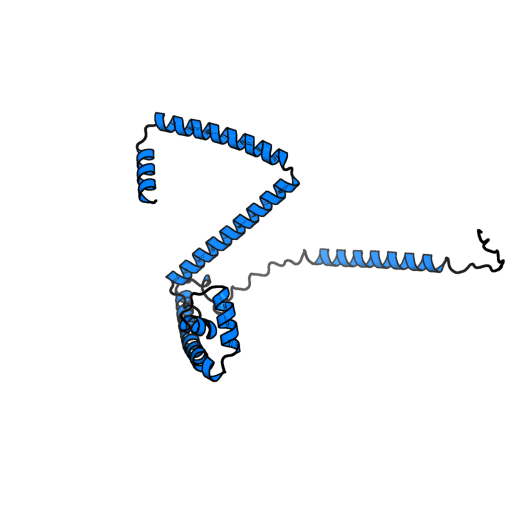ATOM 1430 C CA . VAL A 1 177 ? -38.197 17.902 -16.034 1.00 47.72 177 VAL A CA 1
ATOM 1431 C C . VAL A 1 177 ? -36.994 18.854 -15.918 1.00 47.72 177 VAL A C 1
ATOM 1433 O O . VAL A 1 177 ? -37.151 20.075 -15.856 1.00 47.72 177 VAL A O 1
ATOM 1436 N N . LYS A 1 178 ? -35.762 18.329 -16.010 1.00 47.88 178 LYS A N 1
ATOM 1437 C CA . LYS A 1 178 ? -34.537 19.146 -15.909 1.00 47.88 178 LYS A CA 1
ATOM 1438 C C . LYS A 1 178 ? -34.300 20.038 -17.141 1.00 47.88 178 LYS A C 1
ATOM 1440 O O . LYS A 1 178 ? -33.672 21.091 -17.020 1.00 47.88 178 LYS A O 1
ATOM 1445 N N . LYS A 1 179 ? -34.811 19.655 -18.322 1.00 46.06 179 LYS A N 1
ATOM 1446 C CA . LYS A 1 179 ? -34.664 20.435 -19.569 1.00 46.06 179 LYS A CA 1
ATOM 1447 C C . LYS A 1 179 ? -35.678 21.586 -19.649 1.00 46.06 179 LYS A C 1
ATOM 1449 O O . LYS A 1 179 ? -35.328 22.662 -20.133 1.00 46.06 179 LYS A O 1
ATOM 1454 N N . VAL A 1 180 ? -36.886 21.404 -19.104 1.00 50.56 180 VAL A N 1
ATOM 1455 C CA . VAL A 1 180 ? -37.919 22.458 -19.046 1.00 50.56 180 VAL A CA 1
ATOM 1456 C C . VAL A 1 180 ? -37.563 23.536 -18.009 1.00 50.56 180 VAL A C 1
ATOM 1458 O O . VAL A 1 180 ? -37.683 24.728 -18.301 1.00 50.56 180 VAL A O 1
ATOM 1461 N N . ALA A 1 181 ? -37.006 23.151 -16.853 1.00 52.88 181 ALA A N 1
ATOM 1462 C CA . ALA A 1 181 ? -36.562 24.102 -15.826 1.00 52.88 181 ALA A CA 1
ATOM 1463 C C . ALA A 1 181 ? -35.409 25.015 -16.302 1.00 52.88 181 ALA A C 1
ATOM 1465 O O . ALA A 1 181 ? -35.433 26.223 -16.058 1.00 52.88 181 ALA A O 1
ATOM 1466 N N . LYS A 1 182 ? -34.439 24.481 -17.067 1.00 50.38 182 LYS A N 1
ATOM 1467 C CA . LYS A 1 182 ? -33.354 25.296 -17.653 1.00 50.38 182 LYS A CA 1
ATOM 1468 C C . LYS A 1 182 ? -33.859 26.289 -18.708 1.00 50.38 182 LYS A C 1
ATOM 1470 O O . LYS A 1 182 ? -33.381 27.421 -18.731 1.00 50.38 182 LYS A O 1
ATOM 1475 N N . LYS A 1 183 ? -34.844 25.922 -19.541 1.00 51.97 183 LYS A N 1
ATOM 1476 C CA . LYS A 1 183 ? -35.405 26.846 -20.549 1.00 51.97 183 LYS A CA 1
ATOM 1477 C C . LYS A 1 183 ? -36.194 28.006 -19.919 1.00 51.97 183 LYS A C 1
ATOM 1479 O O . LYS A 1 183 ? -36.069 29.134 -20.395 1.00 51.97 183 LYS A O 1
ATOM 1484 N N . LYS A 1 184 ? -36.940 27.780 -18.825 1.00 53.88 184 LYS A N 1
ATOM 1485 C CA . LYS A 1 184 ? -37.643 28.866 -18.105 1.00 53.88 184 LYS A CA 1
ATOM 1486 C C . LYS A 1 184 ? -36.680 29.832 -17.393 1.00 53.88 184 LYS A C 1
ATOM 1488 O O . LYS A 1 184 ? -36.927 31.037 -17.407 1.00 53.88 184 LYS A O 1
ATOM 1493 N N . ALA A 1 185 ? -35.562 29.346 -16.844 1.00 51.94 185 ALA A N 1
ATOM 1494 C CA . ALA A 1 185 ? -34.573 30.198 -16.173 1.00 51.94 185 ALA A CA 1
ATOM 1495 C C . ALA A 1 185 ? -33.841 31.147 -17.143 1.00 51.94 185 ALA A C 1
ATOM 1497 O O . ALA A 1 185 ? -33.710 32.336 -16.857 1.00 51.94 185 ALA A O 1
ATOM 1498 N N . VAL A 1 186 ? -33.443 30.665 -18.328 1.00 56.28 186 VAL A N 1
ATOM 1499 C CA . VAL A 1 186 ? -32.735 31.494 -19.325 1.00 56.28 186 VAL A CA 1
ATOM 1500 C C . VAL A 1 186 ? -33.642 32.599 -19.890 1.00 56.28 186 VAL A C 1
ATOM 1502 O O . VAL A 1 186 ? -33.200 33.737 -20.044 1.00 56.28 186 VAL A O 1
ATOM 1505 N N . LYS A 1 187 ? -34.940 32.320 -20.099 1.00 55.62 187 LYS A N 1
ATOM 1506 C CA . LYS A 1 187 ? -35.902 33.328 -20.587 1.00 55.62 187 LYS A CA 1
ATOM 1507 C C . LYS A 1 187 ? -36.161 34.445 -19.558 1.00 55.62 187 LYS A C 1
ATOM 1509 O O . LYS A 1 187 ? -36.324 35.601 -19.944 1.00 55.62 187 LYS A O 1
ATOM 1514 N N . LYS A 1 188 ? -36.129 34.135 -18.252 1.00 54.91 188 LYS A N 1
ATOM 1515 C CA . LYS A 1 188 ? -36.328 35.124 -17.170 1.00 54.91 188 LYS A CA 1
ATOM 1516 C C . LYS A 1 188 ? -35.120 36.063 -17.005 1.00 54.91 188 LYS A C 1
ATOM 1518 O O . LYS A 1 188 ? -35.303 37.248 -16.737 1.00 54.91 188 LYS A O 1
ATOM 1523 N N . VAL A 1 189 ? -33.900 35.564 -17.230 1.00 55.12 189 VAL A N 1
ATOM 1524 C CA . VAL A 1 189 ? -32.669 36.380 -17.187 1.00 55.12 189 VAL A CA 1
ATOM 1525 C C . VAL A 1 189 ? -32.548 37.282 -18.424 1.00 55.12 189 VAL A C 1
ATOM 1527 O O . VAL A 1 189 ? -32.154 38.441 -18.295 1.00 55.12 189 VAL A O 1
ATOM 1530 N N . ALA A 1 190 ? -32.963 36.803 -19.603 1.00 56.75 190 ALA A N 1
ATOM 1531 C CA . ALA A 1 190 ? -32.988 37.612 -20.824 1.00 56.75 190 ALA A CA 1
ATOM 1532 C C . ALA A 1 190 ? -33.995 38.778 -20.742 1.00 56.75 190 ALA A C 1
ATOM 1534 O O . ALA A 1 190 ? -33.659 39.897 -21.130 1.00 56.75 190 ALA A O 1
ATOM 1535 N N . LYS A 1 191 ? -35.185 38.558 -20.155 1.00 53.34 191 LYS A N 1
ATOM 1536 C CA . LYS A 1 191 ? -36.197 39.619 -19.984 1.00 53.34 191 LYS A CA 1
ATOM 1537 C C . LYS A 1 191 ? -35.729 40.725 -19.019 1.00 53.34 191 LYS A C 1
ATOM 1539 O O . LYS A 1 191 ? -35.827 41.900 -19.357 1.00 53.34 191 LYS A O 1
ATOM 1544 N N . LYS A 1 192 ? -35.080 40.363 -17.900 1.00 54.78 192 LYS A N 1
ATOM 1545 C CA . LYS A 1 192 ? -34.500 41.340 -16.949 1.00 54.78 192 LYS A CA 1
ATOM 1546 C C . LYS A 1 192 ? -33.347 42.169 -17.538 1.00 54.78 192 LYS A C 1
ATOM 1548 O O . LYS A 1 192 ? -33.179 43.328 -17.163 1.00 54.78 192 LYS A O 1
ATOM 1553 N N . LYS A 1 193 ? -32.543 41.599 -18.448 1.00 53.12 193 LYS A N 1
ATOM 1554 C CA . LYS A 1 193 ? -31.471 42.341 -19.143 1.00 53.12 193 LYS A CA 1
ATOM 1555 C C . LYS A 1 193 ? -32.023 43.309 -20.197 1.00 53.12 193 LYS A C 1
ATOM 1557 O O . LYS A 1 193 ? -31.437 44.372 -20.382 1.00 53.12 193 LYS A O 1
ATOM 1562 N N . ALA A 1 194 ? -33.141 42.973 -20.842 1.00 52.56 194 ALA A N 1
ATOM 1563 C CA . ALA A 1 194 ? -33.807 43.860 -21.795 1.00 52.56 194 ALA A CA 1
ATOM 1564 C C . ALA A 1 194 ? -34.467 45.064 -21.095 1.00 52.56 194 ALA A C 1
ATOM 1566 O O . ALA A 1 194 ? -34.262 46.194 -21.530 1.00 52.56 194 ALA A O 1
ATOM 1567 N N . GLU A 1 195 ? -35.145 44.859 -19.959 1.00 50.44 195 GLU A N 1
ATOM 1568 C CA . GLU A 1 195 ? -35.775 45.959 -19.202 1.00 50.44 195 GLU A CA 1
ATOM 1569 C C . GLU A 1 195 ? -34.749 46.956 -18.635 1.00 50.44 195 GLU A C 1
ATOM 1571 O O . GLU A 1 195 ? -34.942 48.166 -18.753 1.00 50.44 195 GLU A O 1
ATOM 1576 N N . LYS A 1 196 ? -33.592 46.491 -18.131 1.00 52.44 196 LYS A N 1
ATOM 1577 C CA . LYS A 1 196 ? -32.519 47.402 -17.679 1.00 52.44 196 LYS A CA 1
ATOM 1578 C C . LYS A 1 196 ? -31.904 48.236 -18.812 1.00 52.44 196 LYS A C 1
ATOM 1580 O O . LYS A 1 196 ? -31.464 49.357 -18.564 1.00 52.44 196 LYS A O 1
ATOM 1585 N N . LYS A 1 197 ? -31.882 47.729 -20.052 1.00 51.75 197 LYS A N 1
ATOM 1586 C CA . LYS A 1 197 ? -31.302 48.449 -21.202 1.00 51.75 197 LYS A CA 1
ATOM 1587 C C . LYS A 1 197 ? -32.240 49.535 -21.751 1.00 51.75 197 LYS A C 1
ATOM 1589 O O . LYS A 1 197 ? -31.758 50.519 -22.306 1.00 51.75 197 LYS A O 1
ATOM 1594 N N . VAL A 1 198 ? -33.555 49.385 -21.564 1.00 51.44 198 VAL A N 1
ATOM 1595 C CA . VAL A 1 198 ? -34.557 50.387 -21.974 1.00 51.44 198 VAL A CA 1
ATOM 1596 C C . VAL A 1 198 ? -34.608 51.561 -20.989 1.00 51.44 198 VAL A C 1
ATOM 1598 O O . VAL A 1 198 ? -34.688 52.708 -21.424 1.00 51.44 198 VAL A O 1
ATOM 1601 N N . VAL A 1 199 ? -34.452 51.314 -19.681 1.00 51.09 199 VAL A N 1
ATOM 1602 C CA . VAL A 1 199 ? -34.416 52.391 -18.671 1.00 51.09 199 VAL A CA 1
ATOM 1603 C C . VAL A 1 199 ? -33.153 53.258 -18.806 1.00 51.09 199 VAL A C 1
ATOM 1605 O O . VAL A 1 199 ? -33.247 54.481 -18.750 1.00 51.09 199 VAL A O 1
ATOM 1608 N N . ALA A 1 200 ? -31.990 52.666 -19.107 1.00 49.56 200 ALA A N 1
ATOM 1609 C CA . ALA A 1 200 ? -30.737 53.414 -19.283 1.00 49.56 200 ALA A CA 1
ATOM 1610 C C . ALA A 1 200 ? -30.720 54.334 -20.527 1.00 49.56 200 ALA A C 1
ATOM 1612 O O . ALA A 1 200 ? -30.024 55.345 -20.533 1.00 49.56 200 ALA A O 1
ATOM 1613 N N . LYS A 1 201 ? -31.511 54.033 -21.570 1.00 49.25 201 LYS A N 1
ATOM 1614 C CA . LYS A 1 201 ? -31.611 54.878 -22.778 1.00 49.25 201 LYS A CA 1
ATOM 1615 C C . LYS A 1 201 ? -32.579 56.060 -22.638 1.00 49.25 201 LYS A C 1
ATOM 1617 O O . LYS A 1 201 ? -32.505 56.977 -23.451 1.00 49.25 201 LYS A O 1
ATOM 1622 N N . LYS A 1 202 ? -33.460 56.075 -21.627 1.00 45.41 202 LYS A N 1
ATOM 1623 C CA . LYS A 1 202 ? -34.450 57.155 -21.433 1.00 45.41 202 LYS A CA 1
ATOM 1624 C C . LYS A 1 202 ? -33.901 58.354 -20.638 1.00 45.41 202 LYS A C 1
ATOM 1626 O O . LYS A 1 202 ? -34.495 59.423 -20.690 1.00 45.41 202 LYS A O 1
ATOM 1631 N N . VAL A 1 203 ? -32.751 58.212 -19.968 1.00 45.03 203 VAL A N 1
ATOM 1632 C CA . VAL A 1 203 ? -32.153 59.260 -19.108 1.00 45.03 203 VAL A CA 1
ATOM 1633 C C . VAL A 1 203 ? -31.184 60.197 -19.865 1.00 45.03 203 VAL A C 1
ATOM 1635 O O . VAL A 1 203 ? -30.876 61.278 -19.385 1.00 45.03 203 VAL A O 1
ATOM 1638 N N . VAL A 1 204 ? -30.761 59.866 -21.094 1.00 43.78 204 VAL A N 1
ATOM 1639 C CA . VAL A 1 204 ? -29.703 60.609 -21.830 1.00 43.78 204 VAL A CA 1
ATOM 1640 C C . VAL A 1 204 ? -30.237 61.748 -22.736 1.00 43.78 204 VAL A C 1
ATOM 1642 O O . VAL A 1 204 ? -29.469 62.394 -23.437 1.00 43.78 204 VAL A O 1
ATOM 1645 N N . LYS A 1 205 ? -31.544 62.064 -22.733 1.00 42.41 205 LYS A N 1
ATOM 1646 C CA . LYS A 1 205 ? -32.152 63.066 -23.650 1.00 42.41 205 LYS A CA 1
ATOM 1647 C C . LYS A 1 205 ? -32.595 64.406 -23.028 1.00 42.41 205 LYS A C 1
ATOM 1649 O O . LYS A 1 205 ? -33.476 65.060 -23.576 1.00 42.41 205 LYS A O 1
ATOM 1654 N N . LYS A 1 206 ? -31.976 64.873 -21.940 1.00 34.47 206 LYS A N 1
ATOM 1655 C CA . LYS A 1 206 ? -32.139 66.272 -21.489 1.00 34.47 206 LYS A CA 1
ATOM 1656 C C . LYS A 1 206 ? -30.814 66.847 -20.980 1.00 34.47 206 LYS A C 1
ATOM 1658 O O . LYS A 1 206 ? -30.479 66.701 -19.813 1.00 34.47 206 LYS A O 1
ATOM 1663 N N . ALA A 1 207 ? -30.074 67.505 -21.870 1.00 38.09 207 ALA A N 1
ATOM 1664 C CA . ALA A 1 207 ? -29.183 68.599 -21.479 1.00 38.09 207 ALA A CA 1
ATOM 1665 C C . ALA A 1 207 ? -30.037 69.859 -21.221 1.00 38.09 207 ALA A C 1
ATOM 1667 O O . ALA A 1 207 ? -31.131 69.975 -21.784 1.00 38.09 207 ALA A O 1
ATOM 1668 N N . PRO A 1 208 ? -29.542 70.817 -20.424 1.00 37.16 208 PRO A N 1
ATOM 1669 C CA . PRO A 1 208 ? -29.157 72.060 -21.083 1.00 37.16 208 PRO A CA 1
ATOM 1670 C C . PRO A 1 208 ? -27.820 72.642 -20.605 1.00 37.16 208 PRO A C 1
ATOM 1672 O O . PRO A 1 208 ? -27.236 72.256 -19.598 1.00 37.16 208 PRO A O 1
ATOM 1675 N N . ALA A 1 209 ? -27.349 73.560 -21.442 1.00 33.97 209 ALA A N 1
ATOM 1676 C CA . ALA A 1 209 ? -26.037 74.177 -21.499 1.00 33.97 209 ALA A CA 1
ATOM 1677 C C . ALA A 1 209 ? -25.769 75.283 -20.451 1.00 33.97 209 ALA A C 1
ATOM 1679 O O . ALA A 1 209 ? -26.693 75.826 -19.852 1.00 33.97 209 ALA A O 1
ATOM 1680 N N . LYS A 1 210 ? -24.490 75.708 -20.438 1.00 33.34 210 LYS A N 1
ATOM 1681 C CA . LYS A 1 210 ? -23.916 77.004 -19.996 1.00 33.34 210 LYS A CA 1
ATOM 1682 C C . LYS A 1 210 ? -23.539 77.141 -18.508 1.00 33.34 210 LYS A C 1
ATOM 1684 O O . LYS A 1 210 ? -24.401 77.344 -17.669 1.00 33.34 210 LYS A O 1
ATOM 1689 N N . LYS A 1 211 ? -22.235 77.212 -18.198 1.00 37.69 211 LYS A N 1
ATOM 1690 C CA . LYS A 1 211 ? -21.419 78.452 -18.101 1.00 37.69 211 LYS A CA 1
ATOM 1691 C C . LYS A 1 211 ? -20.052 78.142 -17.465 1.00 37.69 211 LYS A C 1
ATOM 1693 O O . LYS A 1 211 ? -19.977 77.509 -16.420 1.00 37.69 211 LYS A O 1
ATOM 1698 N N . ALA A 1 212 ? -18.988 78.627 -18.099 1.00 37.62 212 ALA A N 1
ATOM 1699 C CA . ALA A 1 212 ? -17.642 78.697 -17.545 1.00 37.62 212 ALA A CA 1
ATOM 1700 C C . ALA A 1 212 ? -17.534 79.884 -16.574 1.00 37.62 212 ALA A C 1
ATOM 1702 O O . ALA A 1 212 ? -17.951 80.979 -16.945 1.00 37.62 212 ALA A O 1
ATOM 1703 N N . VAL A 1 213 ? -16.947 79.685 -15.386 1.00 40.50 213 VAL A N 1
ATOM 1704 C CA . VAL A 1 213 ? -16.349 80.750 -14.558 1.00 40.50 213 VAL A CA 1
ATOM 1705 C C . VAL A 1 213 ? -15.176 80.167 -13.761 1.00 40.50 213 VAL A C 1
ATOM 1707 O O . VAL A 1 213 ? -15.317 79.171 -13.055 1.00 40.50 213 VAL A O 1
ATOM 1710 N N . ALA A 1 214 ? -14.021 80.813 -13.896 1.00 41.00 214 ALA A N 1
ATOM 1711 C CA . ALA A 1 214 ? -12.774 80.548 -13.192 1.00 41.00 214 ALA A CA 1
ATOM 1712 C C . ALA A 1 214 ? -12.769 81.112 -11.754 1.00 41.00 214 ALA A C 1
ATOM 1714 O O . ALA A 1 214 ? -13.309 82.190 -11.507 1.00 41.00 214 ALA A O 1
ATOM 1715 N N . LYS A 1 215 ? -12.088 80.427 -10.824 1.00 43.62 215 LYS A N 1
ATOM 1716 C CA . LYS A 1 215 ? -11.563 80.973 -9.548 1.00 43.62 215 LYS A CA 1
ATOM 1717 C C . LYS A 1 215 ? -10.522 79.981 -8.997 1.00 43.62 215 LYS A C 1
ATOM 1719 O O . LYS A 1 215 ? -10.873 78.862 -8.658 1.00 43.62 215 LYS A O 1
ATOM 1724 N N . LYS A 1 216 ? -9.224 80.220 -9.211 1.00 40.62 216 LYS A N 1
ATOM 1725 C CA . LYS A 1 216 ? -8.265 80.970 -8.366 1.00 40.62 216 LYS A CA 1
ATOM 1726 C C . LYS A 1 216 ? -7.989 80.276 -7.018 1.00 40.62 216 LYS A C 1
ATOM 1728 O O . LYS A 1 216 ? -8.762 80.399 -6.076 1.00 40.62 216 LYS A O 1
ATOM 1733 N N . VAL A 1 217 ? -6.858 79.568 -6.969 1.00 47.03 217 VAL A N 1
ATOM 1734 C CA . VAL A 1 217 ? -6.204 79.011 -5.771 1.00 47.03 217 VAL A CA 1
ATOM 1735 C C . VAL A 1 217 ? -5.406 80.131 -5.083 1.00 47.03 217 VAL A C 1
ATOM 1737 O O . VAL A 1 217 ? -4.701 80.852 -5.792 1.00 47.03 217 VAL A O 1
ATOM 1740 N N . PRO A 1 218 ? -5.471 80.312 -3.752 1.00 52.03 218 PRO A N 1
ATOM 1741 C CA . PRO A 1 218 ? -4.538 81.173 -3.036 1.00 52.03 218 PRO A CA 1
ATOM 1742 C C . PRO A 1 218 ? -3.343 80.378 -2.483 1.00 52.03 218 PRO A C 1
ATOM 1744 O O . PRO A 1 218 ? -3.502 79.317 -1.881 1.00 52.03 218 PRO A O 1
ATOM 1747 N N . ALA A 1 219 ? -2.148 80.934 -2.684 1.00 43.97 219 ALA A N 1
ATOM 1748 C CA . ALA A 1 219 ? -0.893 80.498 -2.088 1.00 43.97 219 ALA A CA 1
ATOM 1749 C C . ALA A 1 219 ? -0.824 80.878 -0.597 1.00 43.97 219 ALA A C 1
ATOM 1751 O O . ALA A 1 219 ? -1.252 81.968 -0.210 1.00 43.97 219 ALA A O 1
ATOM 1752 N N . LYS A 1 220 ? -0.246 79.996 0.223 1.00 50.41 220 LYS A N 1
ATOM 1753 C CA . LYS A 1 220 ? 0.286 80.341 1.546 1.00 50.41 220 LYS A CA 1
ATOM 1754 C C . LYS A 1 220 ? 1.773 80.680 1.408 1.00 50.41 220 LYS A C 1
ATOM 1756 O O . LYS A 1 220 ? 2.478 80.008 0.659 1.00 50.41 220 LYS A O 1
ATOM 1761 N N . LYS A 1 221 ? 2.163 81.747 2.110 1.00 45.47 221 LYS A N 1
ATOM 1762 C CA . LYS A 1 221 ? 3.537 82.066 2.511 1.00 45.47 221 LYS A CA 1
ATOM 1763 C C . LYS A 1 221 ? 4.115 80.956 3.379 1.00 45.47 221 LYS A C 1
ATOM 1765 O O . LYS A 1 221 ? 3.306 80.321 4.097 1.00 45.47 221 LYS A O 1
#